Protein AF-A0A498HVL9-F1 (afdb_monomer_lite)

InterPro domains:
  IPR039685 Fanconi anemia group E protein [PTHR32094] (18-218)

Structure (mmCIF, N/CA/C/O backbone):
data_AF-A0A498HVL9-F1
#
_entry.id   AF-A0A498HVL9-F1
#
loop_
_atom_site.group_PDB
_atom_site.id
_atom_site.type_symbol
_atom_site.label_atom_id
_atom_site.label_alt_id
_atom_site.label_comp_id
_atom_site.label_asym_id
_atom_site.label_entity_id
_atom_site.label_seq_id
_atom_site.pdbx_PDB_ins_code
_atom_site.Cartn_x
_atom_site.Cartn_y
_atom_site.Cartn_z
_atom_site.occupancy
_atom_site.B_iso_or_equiv
_atom_site.auth_seq_id
_atom_site.auth_comp_id
_atom_site.auth_asym_id
_atom_site.auth_atom_id
_atom_site.pdbx_PDB_model_num
ATOM 1 N N . MET A 1 1 ? 35.236 40.925 -16.325 1.00 38.38 1 MET A N 1
ATOM 2 C CA . MET A 1 1 ? 34.127 40.071 -16.788 1.00 38.38 1 MET A CA 1
ATOM 3 C C . MET A 1 1 ? 34.753 38.748 -17.166 1.00 38.38 1 MET A C 1
ATOM 5 O O . MET A 1 1 ? 35.585 38.757 -18.059 1.00 38.38 1 MET A O 1
ATOM 9 N N . SER A 1 2 ? 34.480 37.688 -16.406 1.00 44.97 2 SER A N 1
ATOM 10 C CA . SER A 1 2 ? 35.040 36.355 -16.652 1.00 44.97 2 SER A CA 1
ATOM 11 C C . SER A 1 2 ? 33.902 35.428 -17.044 1.00 44.97 2 SER A C 1
ATOM 13 O O . SER A 1 2 ? 33.020 35.161 -16.232 1.00 44.97 2 SER A O 1
ATOM 15 N N . GLU A 1 3 ? 33.917 34.992 -18.298 1.00 47.53 3 GLU A N 1
ATOM 16 C CA . GLU A 1 3 ? 33.086 33.911 -18.814 1.00 47.53 3 GLU A CA 1
ATOM 17 C C . GLU A 1 3 ? 33.678 32.582 -18.327 1.00 47.53 3 GLU A C 1
ATOM 19 O O . GLU A 1 3 ? 34.811 32.241 -18.659 1.00 47.53 3 GLU A O 1
ATOM 24 N N . SER A 1 4 ? 32.939 31.846 -17.496 1.00 49.94 4 SER A N 1
ATOM 25 C CA . SER A 1 4 ? 33.251 30.451 -17.182 1.00 49.94 4 SER A CA 1
ATOM 26 C C . SER A 1 4 ? 32.495 29.560 -18.165 1.00 49.94 4 SER A C 1
ATOM 28 O O . SER A 1 4 ? 31.269 29.467 -18.100 1.00 49.94 4 SER A O 1
ATOM 30 N N . SER A 1 5 ? 33.223 28.944 -19.093 1.00 49.94 5 SER A N 1
ATOM 31 C CA . SER A 1 5 ? 32.710 28.015 -20.098 1.00 49.94 5 SER A CA 1
ATOM 32 C C . SER A 1 5 ? 32.272 26.696 -19.455 1.00 49.94 5 SER A C 1
ATOM 34 O O . SER A 1 5 ? 33.077 25.962 -18.885 1.00 49.94 5 SER A O 1
ATOM 36 N N . TYR A 1 6 ? 30.983 26.375 -19.555 1.00 46.03 6 TYR A N 1
ATOM 37 C CA . TYR A 1 6 ? 30.423 25.093 -19.127 1.00 46.03 6 TYR A CA 1
ATOM 38 C C . TYR A 1 6 ? 30.626 24.036 -20.225 1.00 46.03 6 TYR A C 1
ATOM 40 O O . TYR A 1 6 ? 29.710 23.730 -20.983 1.00 46.03 6 TYR A O 1
ATOM 48 N N . GLU A 1 7 ? 31.833 23.477 -20.326 1.00 53.84 7 GLU A N 1
ATOM 49 C CA . GLU A 1 7 ? 32.177 22.475 -21.356 1.00 53.84 7 GLU A CA 1
ATOM 50 C C . GLU A 1 7 ? 31.353 21.177 -21.252 1.00 53.84 7 GLU A C 1
ATOM 52 O O . GLU A 1 7 ? 31.113 20.513 -22.257 1.00 53.84 7 GLU A O 1
ATOM 57 N N . TRP A 1 8 ? 30.835 20.845 -20.065 1.00 59.66 8 TRP A N 1
ATOM 58 C CA . TRP A 1 8 ? 30.038 19.634 -19.831 1.00 59.66 8 TRP A CA 1
ATOM 59 C C . TRP A 1 8 ? 28.653 19.640 -20.504 1.00 59.66 8 TRP A C 1
ATOM 61 O O . TRP A 1 8 ? 28.032 18.587 -20.625 1.00 59.66 8 TRP A O 1
ATOM 71 N N . ILE A 1 9 ? 28.168 20.800 -20.966 1.00 51.56 9 ILE A N 1
ATOM 72 C CA . ILE A 1 9 ? 26.830 20.944 -21.571 1.00 51.56 9 ILE A CA 1
ATOM 73 C C . ILE A 1 9 ? 26.865 20.706 -23.096 1.00 51.56 9 ILE A C 1
ATOM 75 O O . ILE A 1 9 ? 25.837 20.411 -23.703 1.00 51.56 9 ILE A O 1
ATOM 79 N N . ASN A 1 10 ? 28.046 20.730 -23.728 1.00 50.88 10 ASN A N 1
ATOM 80 C CA . ASN A 1 10 ? 28.178 20.509 -25.176 1.00 50.88 10 ASN A CA 1
ATOM 81 C C . ASN A 1 10 ? 27.915 19.059 -25.621 1.00 50.88 10 ASN A C 1
ATOM 83 O O . ASN A 1 10 ? 27.745 18.813 -26.812 1.00 50.88 10 ASN A O 1
ATOM 87 N N . CYS A 1 11 ? 27.817 18.106 -24.692 1.00 50.44 11 CYS A N 1
ATOM 88 C CA . CYS A 1 11 ? 27.473 16.714 -25.002 1.00 50.44 11 CYS A CA 1
ATOM 89 C C . CYS A 1 11 ? 25.972 16.495 -25.279 1.00 50.44 11 CYS A C 1
ATOM 91 O O . CYS A 1 11 ? 25.571 15.376 -25.580 1.00 50.44 11 CYS A O 1
ATOM 93 N N . LEU A 1 12 ? 25.142 17.539 -25.164 1.00 49.41 12 LEU A N 1
ATOM 94 C CA . LEU A 1 12 ? 23.685 17.479 -25.349 1.00 49.41 12 LEU A CA 1
ATOM 95 C C . LEU A 1 12 ? 23.211 18.138 -26.656 1.00 49.41 12 LEU A C 1
ATOM 97 O O . LEU A 1 12 ? 22.020 18.398 -26.820 1.00 49.41 12 LEU A O 1
ATOM 101 N N . SER A 1 13 ? 24.125 18.440 -27.584 1.00 47.34 13 SER A N 1
ATOM 102 C CA . SER A 1 13 ? 23.760 18.971 -28.900 1.00 47.34 13 SER A CA 1
ATOM 103 C C . SER A 1 13 ? 23.039 17.885 -29.715 1.00 47.34 13 SER A C 1
ATOM 105 O O . SER A 1 13 ? 23.642 16.919 -30.175 1.00 47.34 13 SER A O 1
ATOM 107 N N . LEU A 1 14 ? 21.717 18.038 -29.835 1.00 51.78 14 LEU A N 1
ATOM 108 C CA . LEU A 1 14 ? 20.753 17.106 -30.440 1.00 51.78 14 LEU A CA 1
ATOM 109 C C . LEU A 1 14 ? 20.751 17.114 -31.986 1.00 51.78 14 LEU A C 1
ATOM 111 O O . LEU A 1 14 ? 19.762 16.722 -32.596 1.00 51.78 14 LEU A O 1
ATOM 115 N N . ASP A 1 15 ? 21.839 17.524 -32.640 1.00 53.38 15 ASP A N 1
ATOM 116 C CA . ASP A 1 15 ? 21.872 17.676 -34.106 1.00 53.38 15 ASP A CA 1
ATOM 117 C C . ASP A 1 15 ? 22.310 16.396 -34.865 1.00 53.38 15 ASP A C 1
ATOM 119 O O . ASP A 1 15 ? 22.545 16.445 -36.069 1.00 53.38 15 ASP A O 1
ATOM 123 N N . SER A 1 16 ? 22.424 15.231 -34.202 1.00 53.09 16 SER A N 1
ATOM 124 C CA . SER A 1 16 ? 22.944 13.989 -34.827 1.00 53.09 16 SER A CA 1
ATOM 125 C C . SER A 1 16 ? 22.425 12.672 -34.197 1.00 53.09 16 SER A C 1
ATOM 127 O O . SER A 1 16 ? 23.161 11.691 -34.080 1.00 53.09 16 SER A O 1
ATOM 129 N N . VAL A 1 17 ? 21.177 12.627 -33.727 1.00 53.59 17 VAL A N 1
ATOM 130 C CA . VAL A 1 17 ? 20.716 11.611 -32.744 1.00 53.59 17 VAL A CA 1
ATOM 131 C C . VAL A 1 17 ? 20.080 10.354 -33.351 1.00 53.59 17 VAL A C 1
ATOM 133 O O . VAL A 1 17 ? 19.643 9.484 -32.606 1.00 53.59 17 VAL A O 1
ATOM 136 N N . GLU A 1 18 ? 20.011 10.215 -34.672 1.00 53.59 18 GLU A N 1
ATOM 137 C CA . GLU A 1 18 ? 19.269 9.089 -35.264 1.00 53.59 18 GLU A CA 1
ATOM 138 C C . GLU A 1 18 ? 20.052 7.761 -35.184 1.00 53.59 18 GLU A C 1
ATOM 140 O O . GLU A 1 18 ? 19.453 6.740 -34.872 1.00 53.59 18 GLU A O 1
ATOM 145 N N . ASP A 1 19 ? 21.388 7.778 -35.301 1.00 54.12 19 ASP A N 1
ATOM 146 C CA . ASP A 1 19 ? 22.215 6.551 -35.259 1.00 54.12 19 ASP A CA 1
ATOM 147 C C . ASP A 1 19 ? 22.900 6.281 -33.900 1.00 54.12 19 ASP A C 1
ATOM 149 O O . ASP A 1 19 ? 23.395 5.182 -33.643 1.00 54.12 19 ASP A O 1
ATOM 153 N N . ALA A 1 20 ? 22.964 7.269 -33.000 1.00 57.34 20 ALA A N 1
ATOM 154 C CA . ALA A 1 20 ? 23.706 7.132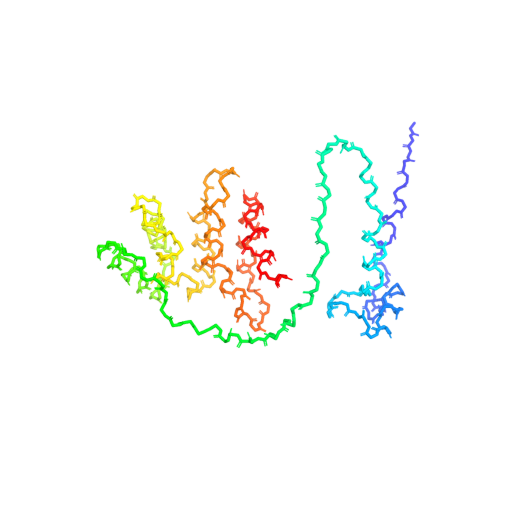 -31.740 1.00 57.34 20 ALA A CA 1
ATOM 155 C C . ALA A 1 20 ? 22.918 6.386 -30.649 1.00 57.34 20 ALA A C 1
ATOM 157 O O . ALA A 1 20 ? 23.525 5.760 -29.779 1.00 57.34 20 ALA A O 1
ATOM 158 N N . PHE A 1 21 ? 21.582 6.437 -30.697 1.00 57.59 21 PHE A N 1
ATOM 159 C CA . PHE A 1 21 ? 20.712 5.886 -29.652 1.00 57.59 21 PHE A CA 1
ATOM 160 C C . PHE A 1 21 ? 20.572 4.357 -29.721 1.00 57.59 21 PHE A C 1
ATOM 162 O O . PHE A 1 21 ? 20.353 3.717 -28.696 1.00 57.59 21 PHE A O 1
ATOM 169 N N . GLU A 1 22 ? 20.749 3.761 -30.906 1.00 63.03 22 GLU A N 1
ATOM 170 C CA . GLU A 1 22 ? 20.784 2.299 -31.078 1.00 63.03 22 GLU A CA 1
ATOM 171 C C . GLU A 1 22 ? 22.135 1.690 -30.667 1.00 63.03 22 GLU A C 1
ATOM 173 O O . GLU A 1 22 ? 22.256 0.478 -30.476 1.00 63.03 22 GLU A O 1
ATOM 178 N N . SER A 1 23 ? 23.169 2.522 -30.508 1.00 66.69 23 SER A N 1
ATOM 179 C CA . SER A 1 23 ? 24.501 2.065 -30.135 1.00 66.69 23 SER A CA 1
ATOM 180 C C . SER A 1 23 ? 24.683 2.058 -28.618 1.00 66.69 23 SER A C 1
ATOM 182 O O . SER A 1 23 ? 24.479 3.058 -27.931 1.00 66.69 23 SER A O 1
ATOM 184 N N . LEU A 1 24 ? 25.114 0.915 -28.085 1.00 67.56 24 LEU A N 1
ATOM 185 C CA . LEU A 1 24 ? 25.473 0.805 -26.677 1.00 67.56 24 LEU A CA 1
ATOM 186 C C . LEU A 1 24 ? 26.620 1.791 -26.368 1.00 67.56 24 LEU A C 1
ATOM 188 O O . LEU A 1 24 ? 27.625 1.773 -27.095 1.00 67.56 24 LEU A O 1
ATOM 192 N N . PRO A 1 25 ? 26.517 2.632 -25.321 1.00 68.50 25 PRO A N 1
ATOM 193 C CA . PRO A 1 25 ? 27.571 3.577 -24.973 1.00 68.50 25 PRO A CA 1
ATOM 194 C C . PRO A 1 25 ? 28.911 2.865 -24.789 1.00 68.50 25 PRO A C 1
ATOM 196 O O . PRO A 1 25 ? 28.968 1.776 -24.219 1.00 68.50 25 PRO A O 1
ATOM 199 N N . SER A 1 26 ? 30.006 3.468 -25.257 1.00 67.38 26 SER A N 1
ATOM 200 C CA . SER A 1 26 ? 31.331 2.828 -25.242 1.00 67.38 26 SER A CA 1
ATOM 201 C C . SER A 1 26 ? 31.786 2.398 -23.847 1.00 67.38 26 SER A C 1
ATOM 203 O O . SER A 1 26 ? 32.433 1.369 -23.727 1.00 67.38 26 SER A O 1
ATOM 205 N N . TRP A 1 27 ? 31.396 3.135 -22.804 1.00 67.44 27 TRP A N 1
ATOM 206 C CA . TRP A 1 27 ? 31.691 2.808 -21.405 1.00 67.44 27 TRP A CA 1
ATOM 207 C C . TRP A 1 27 ? 30.909 1.599 -20.868 1.00 67.44 27 TRP A C 1
ATOM 209 O O . TRP A 1 27 ? 31.277 1.053 -19.838 1.00 67.44 27 TRP A O 1
ATOM 219 N N . LEU A 1 28 ? 29.838 1.183 -21.549 1.00 67.62 28 LEU A N 1
ATOM 220 C CA . LEU A 1 28 ? 28.967 0.076 -21.146 1.00 67.62 28 LEU A CA 1
ATOM 221 C C . LEU A 1 28 ? 29.263 -1.206 -21.950 1.00 67.62 28 LEU A C 1
ATOM 223 O O . LEU A 1 28 ? 28.917 -2.304 -21.519 1.00 67.62 28 LEU A O 1
ATOM 227 N N . LYS A 1 29 ? 29.959 -1.087 -23.093 1.00 70.12 29 LYS A N 1
ATOM 228 C CA . LYS A 1 29 ? 30.386 -2.228 -23.925 1.00 70.12 29 LYS A CA 1
ATOM 229 C C . LYS A 1 29 ? 31.296 -3.200 -23.175 1.00 70.12 29 LYS A C 1
ATOM 231 O O . LYS A 1 29 ? 31.154 -4.406 -23.357 1.00 70.12 29 LYS A O 1
ATOM 236 N N . ASP A 1 30 ? 32.176 -2.681 -22.325 1.00 66.00 30 ASP A N 1
ATOM 237 C CA . ASP A 1 30 ? 33.130 -3.498 -21.572 1.00 66.00 30 ASP A CA 1
ATOM 238 C C . ASP A 1 30 ? 32.458 -4.210 -20.382 1.00 66.00 30 ASP A C 1
ATOM 240 O O . ASP A 1 30 ? 32.821 -5.336 -20.048 1.00 66.00 30 ASP A O 1
ATOM 244 N N . SER A 1 31 ? 31.415 -3.608 -19.796 1.00 63.16 31 SER A N 1
ATOM 245 C CA . SER A 1 31 ? 30.687 -4.170 -18.651 1.00 63.16 31 SER A CA 1
ATOM 246 C C . SER A 1 31 ? 29.690 -5.270 -19.030 1.00 63.16 31 SER A C 1
ATOM 248 O O . SER A 1 31 ? 29.469 -6.182 -18.241 1.00 63.16 31 SER A O 1
ATOM 250 N N . VAL A 1 32 ? 29.096 -5.223 -20.230 1.00 61.53 32 VAL A N 1
ATOM 251 C CA . VAL A 1 32 ? 28.124 -6.238 -20.701 1.00 61.53 32 VAL A CA 1
ATOM 252 C C . VAL A 1 32 ? 28.792 -7.567 -21.068 1.00 61.53 32 VAL A C 1
ATOM 254 O O . VAL A 1 32 ? 28.140 -8.608 -21.070 1.00 61.53 32 VAL A O 1
ATOM 257 N N . ALA A 1 33 ? 30.097 -7.558 -21.347 1.00 62.41 33 ALA A N 1
ATOM 258 C CA . ALA A 1 33 ? 30.866 -8.777 -21.589 1.00 62.41 33 ALA A CA 1
ATOM 259 C C . ALA A 1 33 ? 31.215 -9.543 -20.297 1.00 62.41 33 ALA A C 1
ATOM 261 O O . ALA A 1 33 ? 31.693 -10.675 -20.376 1.00 62.41 33 ALA A O 1
ATOM 262 N N . SER A 1 34 ? 30.995 -8.939 -19.123 1.00 61.75 34 SER A N 1
ATOM 263 C CA . SER A 1 34 ? 31.266 -9.558 -17.829 1.00 61.75 34 SER A CA 1
ATOM 264 C C . SER A 1 34 ? 30.057 -10.361 -17.352 1.00 61.75 34 SER A C 1
ATOM 266 O O . SER A 1 34 ? 28.961 -9.825 -17.211 1.00 61.75 34 SER A O 1
ATOM 268 N N . SER A 1 35 ? 30.254 -11.651 -17.083 1.00 59.97 35 SER A N 1
ATOM 269 C CA . SER A 1 35 ? 29.237 -12.544 -16.511 1.00 59.97 35 SER A CA 1
ATOM 270 C C . SER A 1 35 ? 28.978 -12.307 -15.018 1.00 59.97 35 SER A C 1
ATOM 272 O O . SER A 1 35 ? 28.045 -12.890 -14.473 1.00 59.97 35 SER A O 1
ATOM 274 N N . ASP A 1 36 ? 29.765 -11.439 -14.375 1.00 63.25 36 ASP A N 1
ATOM 275 C CA . ASP A 1 36 ? 29.798 -11.265 -12.917 1.00 63.25 36 ASP A CA 1
ATOM 276 C C . ASP A 1 36 ? 29.142 -9.941 -12.488 1.00 63.25 36 ASP A C 1
ATOM 278 O O . ASP A 1 36 ? 29.650 -9.197 -11.639 1.00 63.25 36 ASP A O 1
ATOM 282 N N . LEU A 1 37 ? 28.015 -9.611 -13.124 1.00 68.38 37 LEU A N 1
ATOM 283 C CA . LEU A 1 37 ? 27.184 -8.476 -12.733 1.00 68.38 37 LEU A CA 1
ATOM 284 C C . LEU A 1 37 ? 26.412 -8.821 -11.460 1.00 68.38 37 LEU A C 1
ATOM 286 O O . LEU A 1 37 ? 25.732 -9.842 -11.388 1.00 68.38 37 LEU A O 1
ATOM 290 N N . VAL A 1 38 ? 26.481 -7.935 -10.467 1.00 67.38 38 VAL A N 1
ATOM 291 C CA . VAL A 1 38 ? 25.753 -8.109 -9.196 1.00 67.38 38 VAL A CA 1
ATOM 292 C C . VAL A 1 38 ? 24.247 -7.952 -9.406 1.00 67.38 38 VAL A C 1
ATOM 294 O O . VAL A 1 38 ? 23.449 -8.580 -8.716 1.00 67.38 38 VAL A O 1
ATOM 297 N N . LEU A 1 39 ? 23.850 -7.111 -10.366 1.00 64.69 39 LEU A N 1
ATOM 298 C CA . LEU A 1 39 ? 22.456 -6.811 -10.665 1.00 64.69 39 LEU A CA 1
ATOM 299 C C . LEU A 1 39 ? 22.212 -6.849 -12.179 1.00 64.69 39 LEU A C 1
ATOM 301 O O . LEU A 1 39 ? 23.003 -6.290 -12.939 1.00 64.69 39 LEU A O 1
ATOM 305 N N . PRO A 1 40 ? 21.085 -7.420 -12.639 1.00 59.78 40 PRO A N 1
ATOM 306 C CA . PRO A 1 40 ? 20.800 -7.585 -14.067 1.00 59.78 40 PRO A CA 1
ATOM 307 C C . PRO A 1 40 ? 20.528 -6.261 -14.803 1.00 59.78 40 PRO A C 1
ATOM 309 O O . PRO A 1 40 ? 20.540 -6.221 -16.029 1.00 59.78 40 PRO A O 1
ATOM 312 N N . TRP A 1 41 ? 20.280 -5.175 -14.068 1.00 66.88 41 TRP A N 1
ATOM 313 C CA . TRP A 1 41 ? 19.965 -3.846 -14.603 1.00 66.88 41 TRP A CA 1
ATOM 314 C C . TRP A 1 41 ? 21.092 -2.824 -14.410 1.00 66.88 41 TRP A C 1
ATOM 316 O O . TRP A 1 41 ? 20.959 -1.684 -14.860 1.00 66.88 41 TRP A O 1
ATOM 326 N N . LEU A 1 42 ? 22.192 -3.202 -13.748 1.00 63.88 42 LEU A N 1
ATOM 327 C CA . LEU A 1 42 ? 23.279 -2.287 -13.420 1.00 63.88 42 LEU A CA 1
ATOM 328 C C . LEU A 1 42 ? 24.626 -2.879 -13.861 1.00 63.88 42 LEU A C 1
ATOM 330 O O . LEU A 1 42 ? 25.011 -3.934 -13.360 1.00 63.88 42 LEU A O 1
ATOM 334 N N . PRO A 1 43 ? 25.370 -2.213 -14.763 1.00 64.81 43 PRO A N 1
ATOM 335 C CA . PRO A 1 43 ? 26.637 -2.711 -15.297 1.00 64.81 43 PRO A CA 1
ATOM 336 C C . PRO A 1 43 ? 27.793 -2.501 -14.301 1.00 64.81 43 PRO A C 1
ATOM 338 O O . PRO A 1 43 ? 28.788 -1.860 -14.630 1.00 64.81 43 PRO A O 1
ATOM 341 N N . ILE A 1 44 ? 27.640 -2.995 -13.070 1.00 68.00 44 ILE A N 1
ATOM 342 C CA . ILE A 1 44 ? 28.656 -2.950 -12.012 1.00 68.00 44 ILE A CA 1
ATOM 343 C C . ILE A 1 44 ? 29.020 -4.386 -11.639 1.00 68.00 44 ILE A C 1
ATOM 345 O O . ILE A 1 44 ? 28.152 -5.205 -11.321 1.00 68.00 44 ILE A O 1
ATOM 349 N N . SER A 1 45 ? 30.318 -4.676 -11.681 1.00 69.88 45 SER A N 1
ATOM 350 C CA . SER A 1 45 ? 30.860 -5.970 -11.267 1.00 69.88 45 SER A CA 1
ATOM 351 C C . SER A 1 45 ? 31.022 -6.055 -9.748 1.00 69.88 45 SER A C 1
ATOM 353 O O . SER A 1 45 ? 31.188 -5.040 -9.065 1.00 69.88 45 SER A O 1
ATOM 355 N N . LEU A 1 46 ? 31.018 -7.277 -9.211 1.00 68.12 46 LEU A N 1
ATOM 356 C CA . LEU A 1 46 ? 31.248 -7.514 -7.782 1.00 68.12 46 LEU A CA 1
ATOM 357 C C . LEU A 1 46 ? 32.619 -6.982 -7.319 1.00 68.12 46 LEU A C 1
ATOM 359 O O . LEU A 1 46 ? 32.735 -6.408 -6.236 1.00 68.12 46 LEU A O 1
ATOM 363 N N . GLU A 1 47 ? 33.642 -7.107 -8.166 1.00 66.81 47 GLU A N 1
ATOM 364 C CA . GLU A 1 47 ? 35.011 -6.649 -7.899 1.00 66.81 47 GLU A CA 1
ATOM 365 C C . GLU A 1 47 ? 35.087 -5.122 -7.730 1.00 66.81 47 GLU A C 1
ATOM 367 O O . GLU A 1 47 ? 35.737 -4.603 -6.819 1.00 66.81 47 GLU A O 1
ATOM 372 N N . GLU A 1 48 ? 34.371 -4.386 -8.584 1.00 70.19 48 GLU A N 1
ATOM 373 C CA . GLU A 1 48 ? 34.314 -2.925 -8.551 1.00 70.19 48 GLU A CA 1
ATOM 374 C C . GLU A 1 48 ? 33.577 -2.428 -7.302 1.00 70.19 48 GLU A C 1
ATOM 376 O O . GLU A 1 48 ? 34.032 -1.494 -6.634 1.00 70.19 48 GLU A O 1
ATOM 381 N N . LEU A 1 49 ? 32.497 -3.110 -6.917 1.00 69.00 49 LEU A N 1
ATOM 382 C CA . LEU A 1 49 ? 31.754 -2.819 -5.694 1.00 69.00 49 LEU A CA 1
ATOM 383 C C . LEU A 1 49 ? 32.625 -3.051 -4.446 1.00 69.00 49 LEU A C 1
ATOM 385 O O . LEU A 1 49 ? 32.723 -2.181 -3.577 1.00 69.00 49 LEU A O 1
ATOM 389 N N . ASN A 1 50 ? 33.361 -4.161 -4.405 1.00 69.75 50 ASN A N 1
ATOM 390 C CA . ASN A 1 50 ? 34.280 -4.481 -3.312 1.00 69.75 50 ASN A CA 1
ATOM 391 C C . ASN A 1 50 ? 35.463 -3.504 -3.228 1.00 69.75 50 ASN A C 1
ATOM 393 O O . ASN A 1 50 ? 35.817 -3.063 -2.133 1.00 69.75 50 ASN A O 1
ATOM 397 N N . SER A 1 51 ? 36.020 -3.075 -4.366 1.00 66.31 51 SER A N 1
ATOM 398 C CA . SER A 1 51 ? 37.118 -2.095 -4.407 1.00 66.31 51 SER A CA 1
ATOM 399 C C . SER A 1 51 ? 36.733 -0.731 -3.822 1.00 66.31 51 SER A C 1
ATOM 401 O O . SER A 1 51 ? 37.567 -0.042 -3.230 1.00 66.31 51 SER A O 1
ATOM 403 N N . ARG A 1 52 ? 35.451 -0.357 -3.918 1.00 58.19 52 ARG A N 1
ATOM 404 C CA . ARG A 1 52 ? 34.925 0.904 -3.379 1.00 58.19 52 ARG A CA 1
ATOM 405 C C . ARG A 1 52 ? 34.643 0.840 -1.879 1.00 58.19 52 ARG A C 1
ATOM 407 O O . ARG A 1 52 ? 34.610 1.876 -1.217 1.00 58.19 52 ARG A O 1
ATOM 414 N N . THR A 1 53 ? 34.487 -0.366 -1.339 1.00 52.97 53 THR A N 1
ATOM 415 C CA . THR A 1 53 ? 34.143 -0.608 0.070 1.00 52.97 53 THR A CA 1
ATOM 416 C C . THR A 1 53 ? 35.377 -0.572 0.995 1.00 52.97 53 THR A C 1
ATOM 418 O O . THR A 1 53 ? 35.237 -0.548 2.212 1.00 52.97 53 THR A O 1
ATOM 421 N N . MET A 1 54 ? 36.596 -0.466 0.444 1.00 50.94 54 MET A N 1
ATOM 422 C CA . MET A 1 54 ? 37.865 -0.526 1.196 1.00 50.94 54 MET A CA 1
ATOM 423 C C . MET A 1 54 ? 38.561 0.838 1.403 1.00 50.94 54 MET A C 1
ATOM 425 O O . MET A 1 54 ? 39.738 0.890 1.750 1.00 50.94 54 MET A O 1
ATOM 429 N N . SER A 1 55 ? 37.876 1.969 1.195 1.00 47.31 55 SER A N 1
ATOM 430 C CA . SER A 1 55 ? 38.473 3.303 1.402 1.00 47.31 55 SER A CA 1
ATOM 431 C C . SER A 1 55 ? 37.553 4.251 2.173 1.00 47.31 55 SER A C 1
ATOM 433 O O . SER A 1 55 ? 37.259 5.362 1.737 1.00 47.31 55 SER A O 1
ATOM 435 N N . GLY A 1 56 ? 37.118 3.810 3.351 1.00 38.34 56 GLY A N 1
ATOM 436 C CA . GLY A 1 56 ? 36.567 4.667 4.398 1.00 38.34 56 GLY A CA 1
ATOM 437 C C . GLY A 1 56 ? 37.516 4.692 5.589 1.00 38.34 56 GLY A C 1
ATOM 438 O O . GLY A 1 56 ? 37.315 3.966 6.555 1.00 38.34 56 GLY A O 1
ATOM 439 N N . ASN A 1 57 ? 38.576 5.496 5.505 1.00 38.22 57 ASN A N 1
ATOM 440 C CA . ASN A 1 57 ? 39.521 5.715 6.597 1.00 38.22 57 ASN A CA 1
ATOM 441 C C . ASN A 1 57 ? 38.830 6.549 7.699 1.00 38.22 57 ASN A C 1
ATOM 443 O O . ASN A 1 57 ? 38.950 7.772 7.736 1.00 38.22 57 ASN A O 1
ATOM 447 N N . CYS A 1 58 ? 38.040 5.903 8.559 1.00 39.28 58 CYS A N 1
ATOM 448 C CA . CYS A 1 58 ? 37.535 6.498 9.796 1.00 39.28 58 CYS A CA 1
ATOM 449 C C . CYS A 1 58 ? 38.629 6.412 10.862 1.00 39.28 58 CYS A C 1
ATOM 451 O O . CYS A 1 58 ? 38.612 5.545 11.732 1.00 39.28 58 CYS A O 1
ATOM 453 N N . GLU A 1 59 ? 39.610 7.307 10.772 1.00 39.19 59 GLU A N 1
ATOM 454 C CA . GLU A 1 59 ? 40.590 7.478 11.836 1.00 39.19 59 GLU A CA 1
ATOM 455 C C . GLU A 1 59 ? 39.955 8.166 13.052 1.00 39.19 59 GLU A C 1
ATOM 457 O O . GLU A 1 59 ? 39.419 9.271 12.965 1.00 39.19 59 GLU A O 1
ATOM 462 N N . ASN A 1 60 ? 40.133 7.502 14.196 1.00 39.28 60 ASN A N 1
ATOM 463 C CA . ASN A 1 60 ? 40.179 8.037 15.555 1.00 39.28 60 ASN A CA 1
ATOM 464 C C . ASN A 1 60 ? 38.854 8.425 16.229 1.00 39.28 60 ASN A C 1
ATOM 466 O O . ASN A 1 60 ? 38.508 9.597 16.335 1.00 39.28 60 ASN A O 1
ATOM 470 N N . TYR A 1 61 ? 38.243 7.441 16.891 1.00 37.09 61 TYR A N 1
ATOM 471 C CA . TYR A 1 61 ? 37.861 7.615 18.294 1.00 37.09 61 TYR A CA 1
ATOM 472 C C . TYR A 1 61 ? 38.361 6.417 19.107 1.00 37.09 61 TYR A C 1
ATOM 474 O O . TYR A 1 61 ? 37.869 5.299 18.987 1.00 37.09 61 TYR A O 1
ATOM 482 N N . ASP A 1 62 ? 39.398 6.689 19.895 1.00 39.16 62 ASP A N 1
ATOM 483 C CA . ASP A 1 62 ? 39.946 5.828 20.936 1.00 39.16 62 ASP A CA 1
ATOM 484 C C . ASP A 1 62 ? 38.910 5.650 22.060 1.00 39.16 62 ASP A C 1
ATOM 486 O O . ASP A 1 62 ? 38.252 6.608 22.476 1.00 39.16 62 ASP A O 1
ATOM 490 N N . GLY A 1 63 ? 38.738 4.413 22.520 1.00 32.31 63 GLY A N 1
ATOM 491 C CA . GLY A 1 63 ? 37.661 4.042 23.433 1.00 32.31 63 GLY A CA 1
ATOM 492 C C . GLY A 1 63 ? 37.620 2.557 23.782 1.00 32.31 63 GLY A C 1
ATOM 493 O O . GLY A 1 63 ? 36.567 1.942 23.689 1.00 32.31 63 GLY A O 1
ATOM 494 N N . SER A 1 64 ? 38.778 1.996 24.138 1.00 35.56 64 SER A N 1
ATOM 495 C CA . SER A 1 64 ? 38.991 0.858 25.051 1.00 35.56 64 SER A CA 1
ATOM 496 C C . SER A 1 64 ? 37.777 -0.016 25.438 1.00 35.56 64 SER A C 1
ATOM 498 O O . SER A 1 64 ? 36.936 0.402 26.233 1.00 35.56 64 SER A O 1
ATOM 500 N N . SER A 1 65 ? 37.783 -1.289 25.023 1.00 31.81 65 SER A N 1
ATOM 501 C CA . SER A 1 65 ? 37.524 -2.413 25.939 1.00 31.81 65 SER A CA 1
ATOM 502 C C . SER A 1 65 ? 38.007 -3.745 25.348 1.00 31.81 65 SER A C 1
ATOM 504 O O . SER A 1 65 ? 38.002 -3.970 24.143 1.00 31.81 65 SER A O 1
ATOM 506 N N . SER A 1 66 ? 38.485 -4.599 26.239 1.00 31.95 66 SER A N 1
ATOM 507 C CA . SER A 1 66 ? 39.371 -5.748 26.070 1.00 31.95 66 SER A CA 1
ATOM 508 C C . SER A 1 66 ? 38.713 -7.061 25.612 1.00 31.95 66 SER A C 1
ATOM 510 O O . SER A 1 66 ? 37.723 -7.486 26.190 1.00 31.95 66 SER A O 1
ATOM 512 N N . GLN A 1 67 ? 39.388 -7.727 24.668 1.00 30.80 67 GLN A N 1
ATOM 513 C CA . GLN A 1 67 ? 39.848 -9.132 24.660 1.00 30.80 67 GLN A CA 1
ATOM 514 C C . GLN A 1 67 ? 38.929 -10.319 25.070 1.00 30.80 67 GLN A C 1
ATOM 516 O O . GLN A 1 67 ? 38.496 -10.435 26.211 1.00 30.80 67 GLN A O 1
ATOM 521 N N . VAL A 1 68 ? 38.940 -11.312 24.160 1.00 31.59 68 VAL A N 1
ATOM 522 C CA . VAL A 1 68 ? 39.000 -12.790 24.332 1.00 31.59 68 VAL A CA 1
ATOM 523 C C . VAL A 1 68 ? 37.734 -13.585 23.996 1.00 31.59 68 VAL A C 1
ATOM 525 O O . VAL A 1 68 ? 36.730 -13.513 24.696 1.00 31.59 68 VAL A O 1
ATOM 528 N N . GLY A 1 69 ? 37.884 -14.470 22.999 1.00 29.39 69 GLY A N 1
ATOM 529 C CA . GLY A 1 69 ? 37.106 -15.702 22.855 1.00 29.39 69 GLY A CA 1
ATOM 530 C C . GLY A 1 69 ? 37.009 -16.220 21.418 1.00 29.39 69 GLY A C 1
ATOM 531 O O . GLY A 1 69 ? 35.971 -16.048 20.794 1.00 29.39 69 GLY A O 1
ATOM 532 N N . GLU A 1 70 ? 38.065 -16.855 20.899 1.00 38.56 70 GLU A N 1
ATOM 533 C CA . GLU A 1 70 ? 37.972 -17.762 19.740 1.00 38.56 70 GLU A CA 1
ATOM 534 C C . GLU A 1 70 ? 37.296 -19.078 20.165 1.00 38.56 70 GLU A C 1
ATOM 536 O O . GLU A 1 70 ? 37.589 -19.594 21.247 1.00 38.56 70 GLU A O 1
ATOM 541 N N . GLY A 1 71 ? 36.426 -19.636 19.317 1.00 28.98 71 GLY A N 1
ATOM 542 C CA . GLY A 1 71 ? 35.809 -20.945 19.546 1.00 28.98 71 GLY A CA 1
ATOM 543 C C . GLY A 1 71 ? 34.810 -21.362 18.464 1.00 28.98 71 GLY A C 1
ATOM 544 O O . GLY A 1 71 ? 33.631 -21.060 18.579 1.00 28.98 71 GLY A O 1
ATOM 545 N N . GLU A 1 72 ? 35.343 -22.024 17.435 1.00 31.42 72 GLU A N 1
ATOM 546 C CA . GLU A 1 72 ? 34.775 -23.101 16.596 1.00 31.42 72 GLU A CA 1
ATOM 547 C C . GLU A 1 72 ? 33.275 -23.125 16.215 1.00 31.42 72 GLU A C 1
ATOM 549 O O . GLU A 1 72 ? 32.389 -23.408 17.014 1.00 31.42 72 GLU A O 1
ATOM 554 N N . ASP A 1 73 ? 33.067 -22.953 14.905 1.00 34.56 73 ASP A N 1
ATOM 555 C CA . ASP A 1 73 ? 32.354 -23.855 13.984 1.00 34.56 73 ASP A CA 1
ATOM 556 C C . ASP A 1 73 ? 30.991 -24.422 14.433 1.00 34.56 73 ASP A C 1
ATOM 558 O O . ASP A 1 73 ? 30.882 -25.486 15.045 1.00 34.56 73 ASP A O 1
ATOM 562 N N . VAL A 1 74 ? 29.917 -23.747 14.013 1.00 34.78 74 VAL A N 1
ATOM 563 C CA . VAL A 1 74 ? 28.585 -24.353 13.930 1.00 34.78 74 VAL A CA 1
ATOM 564 C C . VAL A 1 74 ? 28.106 -24.228 12.491 1.00 34.78 74 VAL A C 1
ATOM 566 O O . VAL A 1 74 ? 27.803 -23.139 12.008 1.00 34.78 74 VAL A O 1
ATOM 569 N N . PHE A 1 75 ? 28.059 -25.380 11.820 1.00 31.77 75 PHE A N 1
ATOM 570 C CA . PHE A 1 75 ? 27.386 -25.612 10.548 1.00 31.77 75 PHE A CA 1
ATOM 571 C C . PHE A 1 75 ? 26.018 -24.912 10.524 1.00 31.77 75 PHE A C 1
ATOM 573 O O . PHE A 1 75 ? 25.069 -25.370 11.163 1.00 31.77 75 PHE A O 1
ATOM 580 N N . MET A 1 76 ? 25.907 -23.832 9.751 1.00 34.19 76 MET A N 1
ATOM 581 C CA . MET A 1 76 ? 24.619 -23.260 9.364 1.00 34.19 76 MET A CA 1
ATOM 582 C C . MET A 1 76 ? 23.998 -24.186 8.319 1.00 34.19 76 MET A C 1
ATOM 584 O O . MET A 1 76 ? 24.188 -24.032 7.115 1.00 34.19 76 MET A O 1
ATOM 588 N N . ASN A 1 77 ? 23.314 -25.222 8.796 1.00 29.59 77 ASN A N 1
ATOM 589 C CA . ASN A 1 77 ? 22.355 -25.944 7.983 1.00 29.59 77 ASN A CA 1
ATOM 590 C C . ASN A 1 77 ? 21.139 -25.024 7.830 1.00 29.59 77 ASN A C 1
ATOM 592 O O . ASN A 1 77 ? 20.298 -24.977 8.727 1.00 29.59 77 ASN A O 1
ATOM 596 N N . ASP A 1 78 ? 21.109 -24.271 6.730 1.00 35.25 78 ASP A N 1
ATOM 597 C CA . ASP A 1 78 ? 19.965 -23.482 6.272 1.00 35.25 78 ASP A CA 1
ATOM 598 C C . ASP A 1 78 ? 18.778 -24.430 6.060 1.00 35.25 78 ASP A C 1
ATOM 600 O O . ASP A 1 78 ? 18.564 -25.019 4.997 1.00 35.25 78 ASP A O 1
ATOM 604 N N . VAL A 1 79 ? 18.018 -24.638 7.131 1.00 37.62 79 VAL A N 1
ATOM 605 C CA . VAL A 1 79 ? 16.649 -25.116 7.037 1.00 37.62 79 VAL A CA 1
ATOM 606 C C . VAL A 1 79 ? 15.866 -23.919 6.531 1.00 37.62 79 VAL A C 1
ATOM 608 O O . VAL A 1 79 ? 15.606 -22.978 7.274 1.00 37.62 79 VAL A O 1
ATOM 611 N N . LEU A 1 80 ? 15.545 -23.959 5.241 1.00 39.75 80 LEU A N 1
ATOM 612 C CA . LEU A 1 80 ? 14.530 -23.126 4.619 1.00 39.75 80 LEU A CA 1
ATOM 613 C C . LEU A 1 80 ? 13.214 -23.372 5.378 1.00 39.75 80 LEU A C 1
ATOM 615 O O . LEU A 1 80 ? 12.457 -24.283 5.042 1.00 39.75 80 LEU A O 1
ATOM 619 N N . GLU A 1 81 ? 12.975 -22.618 6.451 1.00 36.41 81 GLU A N 1
ATOM 620 C CA . GLU A 1 81 ? 11.643 -22.489 7.026 1.00 36.41 81 GLU A CA 1
ATOM 621 C C . GLU A 1 81 ? 10.819 -21.727 5.993 1.00 36.41 81 GLU A C 1
ATOM 623 O O . GLU A 1 81 ? 10.874 -20.505 5.865 1.00 36.41 81 GLU A O 1
ATOM 628 N N . GLU A 1 82 ? 10.116 -22.508 5.179 1.00 36.22 82 GLU A N 1
ATOM 629 C CA . GLU A 1 82 ? 8.971 -22.079 4.399 1.00 36.22 82 GLU A CA 1
ATOM 630 C C . GLU A 1 82 ? 8.085 -21.245 5.335 1.00 36.22 82 GLU A C 1
ATOM 632 O O . GLU A 1 82 ? 7.495 -21.778 6.277 1.00 36.22 82 GLU A O 1
ATOM 637 N N . ILE A 1 83 ? 8.083 -19.920 5.140 1.00 38.69 83 ILE A N 1
ATOM 638 C CA . ILE A 1 83 ? 7.254 -18.980 5.896 1.00 38.69 83 ILE A CA 1
ATOM 639 C C . ILE A 1 83 ? 5.810 -19.324 5.551 1.00 38.69 83 ILE A C 1
ATOM 641 O O . ILE A 1 83 ? 5.232 -18.824 4.586 1.00 38.69 83 ILE A O 1
ATOM 645 N N . ASN A 1 84 ? 5.244 -20.244 6.320 1.00 30.02 84 ASN A N 1
ATOM 646 C CA . ASN A 1 84 ? 3.840 -20.555 6.265 1.00 30.02 84 ASN A CA 1
ATOM 647 C C . ASN A 1 84 ? 3.124 -19.356 6.894 1.00 30.02 84 ASN A C 1
ATOM 649 O O . ASN A 1 84 ? 3.271 -19.099 8.089 1.00 30.02 84 ASN A O 1
ATOM 653 N N . ILE A 1 85 ? 2.401 -18.586 6.078 1.00 47.41 85 ILE A N 1
ATOM 654 C CA . ILE A 1 85 ? 1.592 -17.425 6.492 1.00 47.41 85 ILE A CA 1
ATOM 655 C C . ILE A 1 85 ? 0.315 -17.934 7.184 1.00 47.41 85 ILE A C 1
ATOM 657 O O . ILE A 1 85 ? -0.797 -17.522 6.871 1.00 47.41 85 ILE A O 1
ATOM 661 N N . ASP A 1 86 ? 0.465 -18.885 8.099 1.00 40.91 86 ASP A N 1
ATOM 662 C CA . ASP A 1 86 ? -0.629 -19.398 8.900 1.00 40.91 86 ASP A CA 1
ATOM 663 C C . ASP A 1 86 ? -0.549 -18.770 10.290 1.00 40.91 86 ASP A C 1
ATOM 665 O O . ASP A 1 86 ? 0.374 -18.994 11.071 1.00 40.91 86 ASP A O 1
ATOM 669 N N . ASP A 1 87 ? -1.589 -17.983 10.549 1.00 42.59 87 ASP A N 1
ATOM 670 C CA . ASP A 1 87 ? -1.939 -17.295 11.784 1.00 42.59 87 ASP A CA 1
ATOM 671 C C . ASP A 1 87 ? -1.110 -16.039 12.091 1.00 42.59 87 ASP A C 1
ATOM 673 O O . ASP A 1 87 ? -0.132 -16.021 12.841 1.00 42.59 87 ASP A O 1
ATOM 677 N N . LEU A 1 88 ? -1.581 -14.932 11.508 1.00 46.53 88 LEU A N 1
ATOM 678 C CA . LEU A 1 88 ? -1.313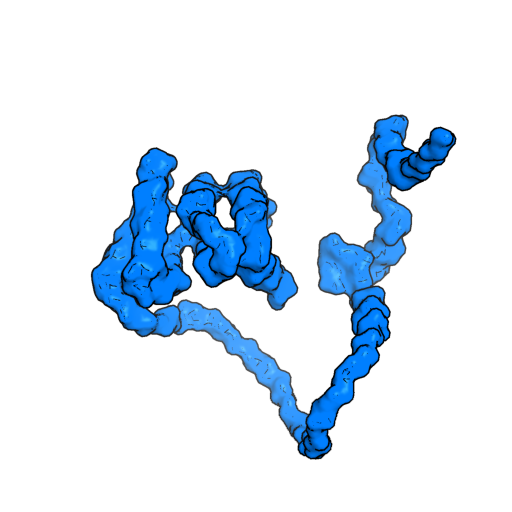 -13.570 11.948 1.00 46.53 88 LEU A CA 1
ATOM 679 C C . LEU A 1 88 ? -1.629 -13.520 13.446 1.00 46.53 88 LEU A C 1
ATOM 681 O O . LEU A 1 88 ? -2.799 -13.432 13.816 1.00 46.53 88 LEU A O 1
ATOM 685 N N . VAL A 1 89 ? -0.585 -13.680 14.273 1.00 43.34 89 VAL A N 1
ATOM 686 C CA . VAL A 1 89 ? -0.599 -13.671 15.742 1.00 43.34 89 VAL A CA 1
ATOM 687 C C . VAL A 1 89 ? -1.755 -12.806 16.193 1.00 43.34 89 VAL A C 1
ATOM 689 O O . VAL A 1 89 ? -1.729 -11.603 15.940 1.00 43.34 89 VAL A O 1
ATOM 692 N N . SER A 1 90 ? -2.792 -13.422 16.764 1.00 48.59 90 SER A N 1
ATOM 693 C CA . SER A 1 90 ? -4.040 -12.743 17.088 1.00 48.59 90 SER A CA 1
ATOM 694 C C . SER A 1 90 ? -3.772 -11.675 18.148 1.00 48.59 90 SER A C 1
ATOM 696 O O . SER A 1 90 ? -3.933 -11.899 19.351 1.00 48.59 90 SER A O 1
ATOM 698 N N . VAL A 1 91 ? -3.317 -10.502 17.711 1.00 56.12 91 VAL A N 1
ATOM 699 C CA . VAL A 1 91 ? -3.307 -9.2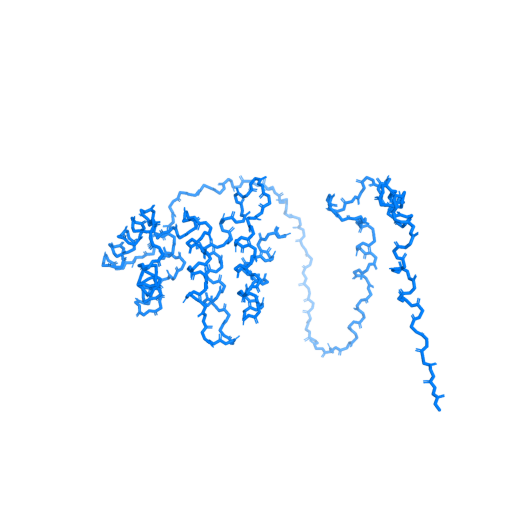88 18.506 1.00 56.12 91 VAL A CA 1
ATOM 700 C C . VAL A 1 91 ? -4.763 -9.102 18.877 1.00 56.12 91 VAL A C 1
ATOM 702 O O . VAL A 1 91 ? -5.624 -9.010 18.001 1.00 56.12 91 VAL A O 1
ATOM 705 N N . HIS A 1 92 ? -5.045 -9.174 20.175 1.00 66.31 92 HIS A N 1
ATOM 706 C CA . HIS A 1 92 ? -6.394 -9.175 20.721 1.00 66.31 92 HIS A CA 1
ATOM 707 C C . HIS A 1 92 ? -7.016 -7.786 20.508 1.00 66.31 92 HIS A C 1
ATOM 709 O O . HIS A 1 92 ? -7.087 -6.967 21.419 1.00 66.31 92 HIS A O 1
ATOM 715 N N . LEU A 1 93 ? -7.413 -7.498 19.269 1.00 77.06 93 LEU A N 1
ATOM 716 C CA . LEU A 1 93 ? -8.118 -6.290 18.888 1.00 77.06 93 LEU A CA 1
ATOM 717 C C . LEU A 1 93 ? -9.501 -6.328 19.523 1.00 77.06 93 LEU A C 1
ATOM 719 O O . LEU A 1 93 ? -10.145 -7.377 19.622 1.00 77.06 93 LEU A O 1
ATOM 723 N N . GLU A 1 94 ? -9.958 -5.166 19.972 1.00 82.62 94 GLU A N 1
ATOM 724 C CA . GLU A 1 94 ? -11.305 -5.030 20.496 1.00 82.62 94 GLU A CA 1
ATOM 725 C C . GLU A 1 94 ? -12.313 -5.440 19.402 1.00 82.62 94 GLU A C 1
ATOM 727 O O . GLU A 1 94 ? -12.159 -5.030 18.244 1.00 82.62 94 GLU A O 1
ATOM 732 N N . PRO A 1 95 ? -13.352 -6.236 19.720 1.00 83.25 95 PRO A N 1
ATOM 733 C CA . PRO A 1 95 ? -14.300 -6.739 18.721 1.00 83.25 95 PRO A CA 1
ATOM 734 C C . PRO A 1 95 ? -14.993 -5.616 17.934 1.00 83.25 95 PRO A C 1
ATOM 736 O O . PRO A 1 95 ? -15.397 -5.813 16.787 1.00 83.25 95 PRO A O 1
ATOM 739 N N . GLU A 1 96 ? -15.098 -4.418 18.514 1.00 85.75 96 GLU A N 1
ATOM 740 C CA . GLU A 1 96 ? -15.593 -3.229 17.820 1.00 85.75 96 GLU A CA 1
ATOM 741 C C . GLU A 1 96 ? -14.647 -2.750 16.709 1.00 85.75 96 GLU A C 1
ATOM 743 O O . GLU A 1 96 ? -15.114 -2.413 15.619 1.00 85.75 96 GLU A O 1
ATOM 748 N N . ILE A 1 97 ? -13.331 -2.755 16.955 1.00 85.00 97 ILE A N 1
ATOM 749 C CA . ILE A 1 97 ? -12.302 -2.378 15.973 1.00 85.00 97 ILE A CA 1
ATOM 750 C C . ILE A 1 97 ? -12.281 -3.399 14.838 1.00 85.00 97 ILE A C 1
ATOM 752 O O . ILE A 1 97 ? -12.290 -3.016 13.671 1.00 85.00 97 ILE A O 1
ATOM 756 N N . GLN A 1 98 ? -12.344 -4.691 15.168 1.00 86.81 98 GLN A N 1
ATOM 757 C CA . GLN A 1 98 ? -12.374 -5.757 14.168 1.00 86.81 98 GLN A CA 1
ATOM 758 C C . GLN A 1 98 ? -13.612 -5.649 13.267 1.00 86.81 98 GLN A C 1
ATOM 760 O O . GLN A 1 98 ? -13.503 -5.702 12.043 1.00 86.81 98 GLN A O 1
ATOM 765 N N . LYS A 1 99 ? -14.798 -5.430 13.851 1.00 88.69 99 LYS A N 1
ATOM 766 C CA . LYS A 1 99 ? -16.035 -5.238 13.083 1.00 88.69 99 LYS A CA 1
ATOM 767 C C . LYS A 1 99 ? -15.969 -4.000 12.183 1.00 88.69 99 LYS A C 1
ATOM 769 O O . LYS A 1 99 ? -16.452 -4.051 11.051 1.00 88.69 99 LYS A O 1
ATOM 774 N N . ALA A 1 100 ? -15.393 -2.901 12.672 1.00 87.88 100 ALA A N 1
ATOM 775 C CA . ALA A 1 100 ? -15.205 -1.685 11.885 1.00 87.88 100 ALA A CA 1
ATOM 776 C C . ALA A 1 100 ? -14.232 -1.912 10.716 1.00 87.88 100 ALA A C 1
ATOM 778 O O . ALA A 1 100 ? -14.561 -1.560 9.587 1.00 87.88 100 ALA A O 1
ATOM 779 N N . ALA A 1 101 ? -13.100 -2.578 10.959 1.00 87.62 101 ALA A N 1
ATOM 780 C CA . ALA A 1 101 ? -12.120 -2.918 9.930 1.00 87.62 101 ALA A CA 1
ATOM 781 C C . ALA A 1 101 ? -12.720 -3.807 8.826 1.00 87.62 101 ALA A C 1
ATOM 783 O O . ALA A 1 101 ? -12.539 -3.527 7.646 1.00 87.62 101 ALA A O 1
ATOM 784 N N . VAL A 1 102 ? -13.518 -4.819 9.190 1.00 88.06 102 VAL A N 1
ATOM 785 C CA . VAL A 1 102 ? -14.206 -5.692 8.217 1.00 88.06 102 VAL A CA 1
ATOM 786 C C . VAL A 1 102 ? -15.239 -4.923 7.385 1.00 88.06 102 VAL A C 1
ATOM 788 O O . VAL A 1 102 ? -15.388 -5.178 6.191 1.00 88.06 102 VAL A O 1
ATOM 791 N N . ASN A 1 103 ? -15.948 -3.963 7.984 1.00 88.56 103 ASN A N 1
ATOM 792 C CA . ASN A 1 103 ? -16.855 -3.091 7.236 1.00 88.56 103 ASN A CA 1
ATOM 793 C C . ASN A 1 103 ? -16.072 -2.207 6.249 1.00 88.56 103 ASN A C 1
ATOM 795 O O . ASN A 1 103 ? -16.428 -2.131 5.075 1.00 88.56 103 ASN A O 1
ATOM 799 N N . LEU A 1 104 ? -14.966 -1.606 6.698 1.00 87.69 104 LEU A N 1
ATOM 800 C CA . LEU A 1 104 ? -14.090 -0.809 5.841 1.00 87.69 104 LEU A CA 1
ATOM 801 C C . LEU A 1 104 ? -13.504 -1.634 4.691 1.00 87.69 104 LEU A C 1
ATOM 803 O O . LEU A 1 104 ? -13.501 -1.141 3.571 1.00 87.69 104 LEU A O 1
ATOM 807 N N . LYS A 1 105 ? -13.112 -2.895 4.918 1.00 89.00 105 LYS A N 1
ATOM 808 C CA . LYS A 1 105 ? -12.673 -3.819 3.857 1.00 89.00 105 LYS A CA 1
ATOM 809 C C . LYS A 1 105 ? -13.716 -3.952 2.748 1.00 89.00 105 LYS A C 1
ATOM 811 O O . LYS A 1 105 ? -13.402 -3.788 1.572 1.00 89.00 105 LYS A O 1
ATOM 816 N N . ALA A 1 106 ? -14.970 -4.217 3.120 1.00 84.88 106 ALA A N 1
ATOM 817 C CA . ALA A 1 106 ? -16.060 -4.335 2.153 1.00 84.88 106 ALA A CA 1
ATOM 818 C C . ALA A 1 106 ? -16.275 -3.028 1.378 1.00 84.88 106 ALA A C 1
ATOM 820 O O . ALA A 1 106 ? -16.503 -3.058 0.172 1.00 84.88 106 ALA A O 1
ATOM 821 N N . GLN A 1 107 ? -16.159 -1.882 2.054 1.00 83.94 107 GLN A N 1
ATOM 822 C CA . GLN A 1 107 ? -16.277 -0.588 1.395 1.00 83.94 107 GLN A CA 1
ATOM 823 C C . GLN A 1 107 ? -15.109 -0.323 0.440 1.00 83.94 107 GLN A C 1
ATOM 825 O O . GLN A 1 107 ? -15.359 0.079 -0.685 1.00 83.94 107 GLN A O 1
ATOM 830 N N . VAL A 1 108 ? -13.861 -0.582 0.841 1.00 82.69 108 VAL A N 1
ATOM 831 C CA . VAL A 1 108 ? -12.673 -0.415 -0.014 1.00 82.69 108 VAL A CA 1
ATOM 832 C C . VAL A 1 108 ? -12.783 -1.259 -1.287 1.00 82.69 108 VAL A C 1
ATOM 834 O O . VAL A 1 108 ? -12.455 -0.766 -2.363 1.00 82.69 108 VAL A O 1
ATOM 837 N N . ALA A 1 109 ? -13.286 -2.492 -1.176 1.00 77.19 109 ALA A N 1
ATOM 838 C CA . ALA A 1 109 ? -13.449 -3.403 -2.307 1.00 77.19 109 ALA A CA 1
ATOM 839 C C . ALA A 1 109 ? -14.602 -3.020 -3.259 1.00 77.19 109 ALA A C 1
ATOM 841 O O . ALA A 1 109 ? -14.489 -3.223 -4.463 1.00 77.19 109 ALA A O 1
ATOM 842 N N . ASP A 1 110 ? -15.706 -2.469 -2.744 1.00 76.06 110 ASP A N 1
ATOM 843 C CA . ASP A 1 110 ? -16.890 -2.084 -3.539 1.00 76.06 110 ASP A CA 1
ATOM 844 C C . ASP A 1 110 ? -16.839 -0.617 -4.023 1.00 76.06 110 ASP A C 1
ATOM 846 O O . ASP A 1 110 ? -17.809 -0.052 -4.539 1.00 76.06 110 ASP A O 1
ATOM 850 N N . PHE A 1 111 ? -15.708 0.061 -3.818 1.00 69.19 111 PHE A N 1
ATOM 851 C CA . PHE A 1 111 ? -15.632 1.500 -4.005 1.00 69.19 111 PHE A CA 1
ATOM 852 C C . PHE A 1 111 ? -15.508 1.898 -5.478 1.00 69.19 111 PHE A C 1
ATOM 854 O O . PHE A 1 111 ? -14.436 1.850 -6.061 1.00 69.19 111 PHE A O 1
ATOM 861 N N . GLN A 1 112 ? -16.598 2.388 -6.072 1.00 59.59 112 GLN A N 1
ATOM 862 C CA . GLN A 1 112 ? -16.599 2.880 -7.462 1.00 59.59 112 GLN A CA 1
ATOM 863 C C . GLN A 1 112 ? -16.638 4.416 -7.591 1.00 59.59 112 GLN A C 1
ATOM 865 O O . GLN A 1 112 ? -16.558 4.944 -8.697 1.00 59.59 112 GLN A O 1
ATOM 870 N N . ALA A 1 113 ? -16.798 5.170 -6.492 1.00 60.44 113 ALA A N 1
ATOM 871 C CA . ALA A 1 113 ? -17.074 6.613 -6.548 1.00 60.44 113 ALA A CA 1
ATOM 872 C C . ALA A 1 113 ? -16.143 7.460 -5.665 1.00 60.44 113 ALA A C 1
ATOM 874 O O . ALA A 1 113 ? -16.307 7.510 -4.448 1.00 60.44 113 ALA A O 1
ATOM 875 N N . THR A 1 114 ? -15.257 8.245 -6.288 1.00 60.94 114 THR A N 1
ATOM 876 C CA . THR A 1 114 ? -14.233 9.091 -5.635 1.00 60.94 114 THR A CA 1
ATOM 877 C C . THR A 1 114 ? -14.780 10.079 -4.588 1.00 60.94 114 THR A C 1
ATOM 879 O O . THR A 1 114 ? -14.091 10.444 -3.638 1.00 60.94 114 THR A O 1
ATOM 882 N N . SER A 1 115 ? -16.037 10.524 -4.715 1.00 60.16 115 SER A N 1
ATOM 883 C CA . SER A 1 115 ? -16.634 11.543 -3.832 1.00 60.16 115 SER A CA 1
ATOM 884 C C . SER A 1 115 ? -16.851 11.079 -2.391 1.00 60.16 115 SER A C 1
ATOM 886 O O . SER A 1 115 ? -16.930 11.910 -1.487 1.00 60.16 115 SER A O 1
ATOM 888 N N . LYS A 1 116 ? -16.921 9.765 -2.155 1.00 70.75 116 LYS A N 1
ATOM 889 C CA . LYS A 1 116 ? -17.029 9.194 -0.809 1.00 70.75 116 LYS A CA 1
ATOM 890 C C . LYS A 1 116 ? -15.659 8.818 -0.222 1.00 70.75 116 LYS A C 1
ATOM 892 O O . LYS A 1 116 ? -15.586 8.544 0.974 1.00 70.75 116 LYS A O 1
ATOM 897 N N . THR A 1 117 ? -14.584 8.789 -1.026 1.00 73.69 117 THR A N 1
ATOM 898 C CA . THR A 1 117 ? -13.279 8.217 -0.626 1.00 73.69 117 THR A CA 1
ATOM 899 C C . THR A 1 117 ? -12.677 8.963 0.557 1.00 73.69 117 THR A C 1
ATOM 901 O O . THR A 1 117 ? -12.061 8.362 1.425 1.00 73.69 117 THR A O 1
ATOM 904 N N . ILE A 1 118 ? -12.919 10.270 0.647 1.00 77.62 118 ILE A N 1
ATOM 905 C CA . ILE A 1 118 ? -12.414 11.109 1.739 1.00 77.62 118 ILE A CA 1
ATOM 906 C C . ILE A 1 118 ? -12.991 10.677 3.095 1.00 77.62 118 ILE A C 1
ATOM 908 O O . ILE A 1 118 ? -12.267 10.669 4.088 1.00 77.62 118 ILE A O 1
ATOM 912 N N . GLY A 1 119 ? -14.279 10.316 3.148 1.00 82.56 119 GLY A N 1
ATOM 913 C CA . GLY A 1 119 ? -14.918 9.836 4.378 1.00 82.56 119 GLY A CA 1
ATOM 914 C C . GLY A 1 119 ? -14.294 8.525 4.842 1.00 82.56 119 GLY A C 1
ATOM 915 O O . GLY A 1 119 ? -13.810 8.439 5.965 1.00 82.56 119 GLY A O 1
ATOM 916 N N . LEU A 1 120 ? -14.178 7.573 3.916 1.00 82.81 120 LEU A N 1
ATOM 917 C CA . LEU A 1 120 ? -13.570 6.271 4.166 1.00 82.81 120 LEU A CA 1
ATOM 918 C C . LEU A 1 120 ? -12.118 6.393 4.645 1.00 82.81 120 LEU A C 1
ATOM 920 O O . LEU A 1 120 ? -11.724 5.746 5.608 1.00 82.81 120 LEU A O 1
ATOM 924 N N . VAL A 1 121 ? -11.318 7.255 4.018 1.00 85.50 121 VAL A N 1
ATOM 925 C CA . VAL A 1 121 ? -9.915 7.443 4.410 1.00 85.50 121 VAL A CA 1
ATOM 926 C C . VAL A 1 121 ? -9.790 8.071 5.800 1.00 85.50 121 VAL A C 1
ATOM 928 O O . VAL A 1 121 ? -8.900 7.696 6.563 1.00 85.50 121 VAL A O 1
ATOM 931 N N . ASN A 1 122 ? -10.683 8.997 6.159 1.00 85.69 122 ASN A N 1
ATOM 932 C CA . ASN A 1 122 ? -10.715 9.535 7.518 1.00 85.69 122 ASN A CA 1
ATOM 933 C C . ASN A 1 122 ? -11.102 8.456 8.536 1.00 85.69 122 ASN A C 1
ATOM 935 O O . ASN A 1 122 ? -10.457 8.384 9.573 1.00 85.69 122 ASN A O 1
ATOM 939 N N . GLU A 1 123 ? -12.069 7.590 8.223 1.00 87.44 123 GLU A N 1
ATOM 940 C CA . GLU A 1 123 ? -12.440 6.462 9.089 1.00 87.44 123 GLU A CA 1
ATOM 941 C C . GLU A 1 123 ? -11.273 5.483 9.287 1.00 87.44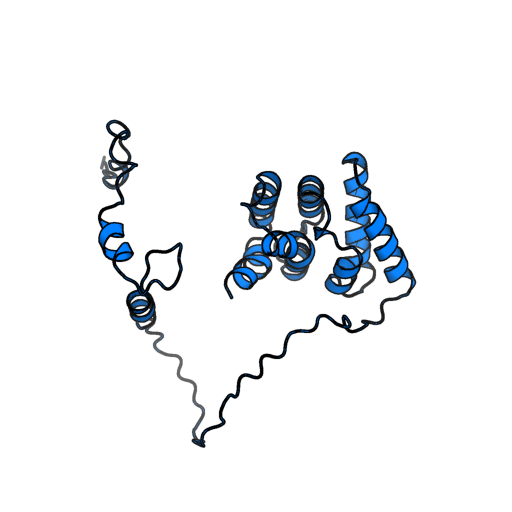 123 GLU A C 1
ATOM 943 O O . GLU A 1 123 ? -11.006 5.079 10.417 1.00 87.44 123 GLU A O 1
ATOM 948 N N . ILE A 1 124 ? -10.525 5.152 8.223 1.00 86.75 124 ILE A N 1
ATOM 949 C CA . ILE A 1 124 ? -9.295 4.343 8.326 1.00 86.75 124 ILE A CA 1
ATOM 950 C C . ILE A 1 124 ? -8.286 5.030 9.251 1.00 86.75 124 ILE A C 1
ATOM 952 O O . ILE A 1 124 ? -7.731 4.399 10.148 1.00 86.75 124 ILE A O 1
ATOM 956 N N . ARG A 1 125 ? -8.055 6.333 9.057 1.00 86.12 125 ARG A N 1
ATOM 957 C CA . ARG A 1 125 ? -7.103 7.096 9.870 1.00 86.12 125 ARG A CA 1
ATOM 958 C C . ARG A 1 125 ? -7.504 7.117 11.345 1.00 86.12 125 ARG A C 1
ATOM 960 O O . ARG A 1 125 ? -6.655 6.871 12.192 1.00 86.12 125 ARG A O 1
ATOM 967 N N . GLU A 1 126 ? -8.764 7.410 11.647 1.00 87.44 126 GLU A N 1
ATOM 968 C CA . GLU A 1 126 ? -9.291 7.423 13.019 1.00 87.44 126 GLU A CA 1
ATOM 969 C C . GLU A 1 126 ? -9.171 6.038 13.662 1.00 87.44 126 GLU A C 1
ATOM 971 O O . GLU A 1 126 ? -8.757 5.915 14.815 1.00 87.44 126 GLU A O 1
ATOM 976 N N . LEU A 1 127 ? -9.454 4.975 12.903 1.00 86.31 127 LEU A N 1
ATOM 977 C CA . LEU A 1 127 ? -9.331 3.612 13.402 1.00 86.31 127 LEU A CA 1
ATOM 978 C C . LEU A 1 127 ? -7.880 3.261 13.762 1.00 86.31 127 LEU A C 1
ATOM 980 O O . LEU A 1 127 ? -7.654 2.643 14.802 1.00 86.31 127 LEU A O 1
ATOM 984 N N . CYS A 1 128 ? -6.909 3.682 12.946 1.00 84.62 128 CYS A N 1
ATOM 985 C CA . CYS A 1 128 ? -5.496 3.374 13.166 1.00 84.62 128 CYS A CA 1
ATOM 986 C C . CYS A 1 128 ? -4.777 4.320 14.149 1.00 84.62 128 CYS A C 1
ATOM 988 O O . CYS A 1 128 ? -3.804 3.895 14.764 1.00 84.62 128 CYS A O 1
ATOM 990 N N . LEU A 1 129 ? -5.209 5.581 14.298 1.00 81.88 129 LEU A N 1
ATOM 991 C CA . LEU A 1 129 ? -4.554 6.567 15.176 1.00 81.88 129 LEU A CA 1
ATOM 992 C C . LEU A 1 129 ? -5.249 6.735 16.533 1.00 81.88 129 LEU A C 1
ATOM 994 O O . LEU A 1 129 ? -4.570 6.803 17.557 1.00 81.88 129 LEU A O 1
ATOM 998 N N . ASP A 1 130 ? -6.583 6.795 16.566 1.00 77.12 130 ASP A N 1
ATOM 999 C CA . ASP A 1 130 ? -7.311 7.230 17.766 1.00 77.12 130 ASP A CA 1
ATOM 1000 C C . ASP A 1 130 ? -7.709 6.064 18.676 1.00 77.12 130 ASP A C 1
ATOM 1002 O O . ASP A 1 130 ? -7.820 6.228 19.892 1.00 77.12 130 ASP A O 1
ATOM 1006 N N . LYS A 1 131 ? -7.912 4.867 18.110 1.00 71.62 131 LYS A N 1
ATOM 1007 C CA . LYS A 1 131 ? -8.348 3.683 18.872 1.00 71.62 131 LYS A CA 1
ATOM 1008 C C . LYS A 1 131 ? -7.207 2.831 19.440 1.00 71.62 131 LYS A C 1
ATOM 1010 O O . LYS A 1 131 ? -7.474 1.808 20.062 1.00 71.62 131 LYS A O 1
ATOM 1015 N N . GLY A 1 132 ? -5.951 3.250 19.263 1.00 60.78 132 GLY A N 1
ATOM 1016 C CA . GLY A 1 132 ? -4.782 2.668 19.939 1.00 60.78 132 GLY A CA 1
ATOM 1017 C C . GLY A 1 132 ? -4.449 1.212 19.585 1.00 60.78 132 GLY A C 1
ATOM 1018 O O . GLY A 1 132 ? -3.653 0.593 20.289 1.00 60.78 132 GLY A O 1
ATOM 1019 N N . GLY A 1 133 ? -5.050 0.653 18.531 1.00 69.38 133 GLY A N 1
ATOM 1020 C CA . GLY A 1 133 ? -4.680 -0.661 18.006 1.00 69.38 133 GLY A CA 1
ATOM 1021 C C . GLY A 1 133 ? -3.423 -0.595 17.138 1.00 69.38 133 GLY A C 1
ATOM 1022 O O . GLY A 1 133 ? -3.039 0.473 16.663 1.00 69.38 133 GLY A O 1
ATOM 1023 N N . ASP A 1 134 ? -2.779 -1.742 16.913 1.00 83.19 134 ASP A N 1
ATOM 1024 C CA . ASP A 1 134 ? -1.668 -1.815 15.965 1.00 83.19 134 ASP A CA 1
ATOM 1025 C C . ASP A 1 134 ? -2.161 -1.484 14.544 1.00 83.19 134 ASP A C 1
ATOM 1027 O O . ASP A 1 134 ? -2.934 -2.233 13.942 1.00 83.19 134 ASP A O 1
ATOM 1031 N N . SER A 1 135 ? -1.712 -0.339 14.024 1.00 84.50 135 SER A N 1
ATOM 1032 C CA . SER A 1 135 ? -2.070 0.205 12.708 1.00 84.50 135 SER A CA 1
ATOM 1033 C C . SER A 1 135 ? -1.806 -0.785 11.572 1.00 84.50 135 SER A C 1
ATOM 1035 O O . SER A 1 135 ? -2.595 -0.858 10.626 1.00 84.50 135 SER A O 1
ATOM 1037 N N . LEU A 1 136 ? -0.739 -1.587 11.675 1.00 84.31 136 LEU A N 1
ATOM 1038 C CA . LEU A 1 136 ? -0.415 -2.603 10.673 1.00 84.31 136 LEU A CA 1
ATOM 1039 C C . LEU A 1 136 ? -1.416 -3.756 10.716 1.00 84.31 136 LEU A C 1
ATOM 1041 O O . LEU A 1 136 ? -1.945 -4.129 9.674 1.00 84.31 136 LEU A O 1
ATOM 1045 N N . THR A 1 137 ? -1.752 -4.261 11.906 1.00 86.62 137 THR A N 1
ATOM 1046 C CA . THR A 1 137 ? -2.792 -5.290 12.062 1.00 86.62 137 THR A CA 1
ATOM 1047 C C . THR A 1 137 ? -4.155 -4.794 11.560 1.00 86.62 137 THR A C 1
ATOM 1049 O O . THR A 1 137 ? -4.848 -5.508 10.836 1.00 86.62 137 THR A O 1
ATOM 1052 N N . ILE A 1 138 ? -4.543 -3.555 11.885 1.00 88.56 138 ILE A N 1
ATOM 1053 C CA . ILE A 1 138 ? -5.806 -2.960 11.411 1.00 88.56 138 ILE A CA 1
ATOM 1054 C C . ILE A 1 138 ? -5.800 -2.819 9.887 1.00 88.56 138 ILE A C 1
ATOM 1056 O O . ILE A 1 138 ? -6.764 -3.205 9.227 1.00 88.56 138 ILE A O 1
ATOM 1060 N N . SER A 1 139 ? -4.710 -2.308 9.314 1.00 86.00 139 SER A N 1
ATOM 1061 C CA . SER A 1 139 ? -4.572 -2.182 7.862 1.00 86.00 139 SER A CA 1
ATOM 1062 C C . SER A 1 139 ? -4.560 -3.549 7.178 1.00 86.00 139 SER A C 1
ATOM 1064 O O . SER A 1 139 ? -5.142 -3.692 6.108 1.00 86.00 139 SER A O 1
ATOM 1066 N N . GLY A 1 140 ? -3.993 -4.569 7.826 1.00 87.06 140 GLY A N 1
ATOM 1067 C CA . GLY A 1 140 ? -4.042 -5.960 7.389 1.00 87.06 140 GLY A CA 1
ATOM 1068 C C . GLY A 1 140 ? -5.463 -6.518 7.299 1.00 87.06 140 GLY A C 1
ATOM 1069 O O . GLY A 1 140 ? -5.764 -7.274 6.386 1.00 87.06 140 GLY A O 1
ATOM 1070 N N . LEU A 1 141 ? -6.362 -6.099 8.196 1.00 88.56 141 LEU A N 1
ATOM 1071 C CA . LEU A 1 141 ? -7.780 -6.473 8.150 1.00 88.56 141 LEU A CA 1
ATOM 1072 C C . LEU A 1 141 ? -8.575 -5.700 7.091 1.00 88.56 141 LEU A C 1
ATOM 1074 O O . LEU A 1 141 ? -9.562 -6.222 6.578 1.00 88.56 141 LEU A O 1
ATOM 1078 N N . ILE A 1 142 ? -8.190 -4.455 6.806 1.00 89.25 142 ILE A N 1
ATOM 1079 C CA . ILE A 1 142 ? -8.853 -3.601 5.806 1.00 89.25 142 ILE A CA 1
ATOM 1080 C C . ILE A 1 142 ? -8.415 -3.978 4.385 1.00 89.25 142 ILE A C 1
ATOM 1082 O O . ILE A 1 142 ? -9.204 -3.851 3.453 1.00 89.25 142 ILE A O 1
ATOM 1086 N N . GLU A 1 143 ? -7.172 -4.440 4.231 1.00 90.12 143 GLU A N 1
ATOM 1087 C CA . GLU A 1 143 ? -6.529 -4.787 2.959 1.00 90.12 143 GLU A CA 1
ATOM 1088 C C . GLU A 1 143 ? -6.560 -3.645 1.919 1.00 90.12 143 GLU A C 1
ATOM 1090 O O . GLU A 1 143 ? -6.984 -3.841 0.777 1.00 90.12 143 GLU A O 1
ATOM 1095 N N . PRO A 1 144 ? -6.100 -2.423 2.265 1.00 87.44 144 PRO A N 1
ATOM 1096 C CA . PRO A 1 144 ? -6.208 -1.257 1.385 1.00 87.44 144 PRO A CA 1
ATOM 1097 C C . PRO A 1 144 ? -5.429 -1.390 0.066 1.00 87.44 144 PRO A C 1
ATOM 1099 O O . PRO A 1 144 ? -5.704 -0.659 -0.884 1.00 87.44 144 PRO A O 1
ATOM 1102 N N . TRP A 1 145 ? -4.471 -2.314 -0.018 1.00 89.00 145 TRP A N 1
ATOM 1103 C CA . TRP A 1 145 ? -3.695 -2.594 -1.227 1.00 89.00 145 TRP A CA 1
ATOM 1104 C C . TRP A 1 145 ? -4.497 -3.304 -2.329 1.00 89.00 145 TRP A C 1
ATOM 1106 O O . TRP A 1 145 ? -4.079 -3.271 -3.485 1.00 89.00 145 TRP A O 1
ATOM 1116 N N . LEU A 1 146 ? -5.641 -3.917 -2.003 1.00 88.50 146 LEU A N 1
ATOM 1117 C CA . LEU A 1 146 ? -6.526 -4.537 -2.995 1.00 88.50 146 LEU A CA 1
ATOM 1118 C C . LEU A 1 146 ? -7.340 -3.513 -3.796 1.00 88.50 146 LEU A C 1
ATOM 1120 O O . LEU A 1 146 ? -7.947 -3.868 -4.801 1.00 88.50 146 LEU A O 1
ATOM 1124 N N . ALA A 1 147 ? -7.361 -2.252 -3.361 1.00 87.19 147 ALA A N 1
ATOM 1125 C CA . ALA A 1 147 ? -8.057 -1.185 -4.064 1.00 87.19 147 ALA A CA 1
ATOM 1126 C C . ALA A 1 147 ? -7.363 -0.826 -5.387 1.00 87.19 147 ALA A C 1
ATOM 1128 O O . ALA A 1 147 ? -6.144 -0.958 -5.512 1.00 87.19 147 ALA A O 1
ATOM 1129 N N . ASP A 1 148 ? -8.112 -0.286 -6.346 1.00 88.50 148 ASP A N 1
ATOM 1130 C CA . ASP A 1 148 ? -7.552 0.219 -7.604 1.00 88.50 148 ASP A CA 1
ATOM 1131 C C . ASP A 1 148 ? -6.512 1.325 -7.375 1.00 88.50 148 ASP A C 1
ATOM 1133 O O . ASP A 1 148 ? -6.533 2.039 -6.369 1.00 88.50 148 ASP A O 1
ATOM 1137 N N . ASP A 1 149 ? -5.617 1.526 -8.341 1.00 90.31 149 ASP A N 1
ATOM 1138 C CA . ASP A 1 149 ? -4.549 2.531 -8.239 1.00 90.31 149 ASP A CA 1
ATOM 1139 C C . ASP A 1 149 ? -5.078 3.970 -8.119 1.00 90.31 149 ASP A C 1
ATOM 1141 O O . ASP A 1 149 ? -4.430 4.823 -7.508 1.00 90.31 149 ASP A O 1
ATOM 1145 N N . GLU A 1 150 ? -6.278 4.243 -8.641 1.00 86.69 150 GLU A N 1
ATOM 1146 C CA . GLU A 1 150 ? -6.993 5.505 -8.418 1.00 86.69 150 GLU A CA 1
ATOM 1147 C C . GLU A 1 150 ? -7.332 5.697 -6.937 1.00 86.69 150 GLU A C 1
ATOM 1149 O O . GLU A 1 150 ? -7.033 6.741 -6.352 1.00 86.69 150 GLU A O 1
ATOM 1154 N N . ILE A 1 151 ? -7.907 4.672 -6.307 1.00 84.50 151 ILE A N 1
ATOM 1155 C CA . ILE A 1 151 ? -8.274 4.699 -4.891 1.00 84.50 151 ILE A CA 1
ATOM 1156 C C . ILE A 1 151 ? -7.010 4.748 -4.039 1.00 84.50 151 ILE A C 1
ATOM 1158 O O . ILE A 1 151 ? -6.940 5.565 -3.128 1.00 84.50 151 ILE A O 1
ATOM 1162 N N . ALA A 1 152 ? -5.984 3.959 -4.363 1.00 87.75 152 ALA A N 1
ATOM 1163 C CA . ALA A 1 152 ? -4.709 3.964 -3.655 1.00 87.75 152 ALA A CA 1
ATOM 1164 C C . ALA A 1 152 ? -4.020 5.334 -3.719 1.00 87.75 152 ALA A C 1
ATOM 1166 O O . ALA A 1 152 ? -3.518 5.814 -2.704 1.00 87.75 152 ALA A O 1
ATOM 1167 N N . SER A 1 153 ? -4.061 6.015 -4.871 1.00 89.31 153 SER A N 1
ATOM 1168 C CA . SER A 1 153 ? -3.566 7.389 -5.000 1.00 89.31 153 SER A CA 1
ATOM 1169 C C . SER A 1 153 ? -4.331 8.355 -4.093 1.00 89.31 153 SER A C 1
ATOM 1171 O O . SER A 1 153 ? -3.725 9.219 -3.455 1.00 89.31 153 SER A O 1
ATOM 1173 N N . VAL A 1 154 ? -5.658 8.229 -4.026 1.00 86.19 154 VAL A N 1
ATOM 1174 C CA . VAL A 1 154 ? -6.496 9.076 -3.169 1.00 86.19 154 VAL A CA 1
ATOM 1175 C C . VAL A 1 154 ? -6.218 8.777 -1.693 1.00 86.19 154 VAL A C 1
ATOM 1177 O O . VAL A 1 154 ? -5.940 9.703 -0.933 1.00 86.19 154 VAL A O 1
ATOM 1180 N N . VAL A 1 155 ? -6.192 7.503 -1.295 1.00 84.31 155 VAL A N 1
ATOM 1181 C CA . VAL A 1 155 ? -5.837 7.042 0.056 1.00 84.31 155 VAL A CA 1
ATOM 1182 C C . VAL A 1 155 ? -4.482 7.610 0.470 1.00 84.31 155 VAL A C 1
ATOM 1184 O O . VAL A 1 155 ? -4.385 8.260 1.508 1.00 84.31 155 VAL A O 1
ATOM 1187 N N . LEU A 1 156 ? -3.455 7.463 -0.369 1.00 88.62 156 LEU A N 1
ATOM 1188 C CA . LEU A 1 156 ? -2.110 7.948 -0.074 1.00 88.62 156 LEU A CA 1
ATOM 1189 C C . LEU A 1 156 ? -2.075 9.474 0.111 1.00 88.62 156 LEU A C 1
ATOM 1191 O O . LEU A 1 156 ? -1.438 9.959 1.041 1.00 88.62 156 LEU A O 1
ATOM 1195 N N . SER A 1 157 ? -2.814 10.228 -0.712 1.00 84.94 157 SER A N 1
ATOM 1196 C CA . SER A 1 157 ? -2.900 11.694 -0.607 1.00 84.94 157 SER A CA 1
ATOM 1197 C C . SER A 1 157 ? -3.633 12.194 0.647 1.00 84.94 157 SER A C 1
ATOM 1199 O O . SER A 1 157 ? -3.374 13.301 1.130 1.00 84.94 157 SER A O 1
ATOM 1201 N N . HIS A 1 158 ? -4.536 11.385 1.204 1.00 83.88 158 HIS A N 1
ATOM 1202 C CA . HIS A 1 158 ? -5.350 11.752 2.364 1.00 83.88 158 HIS A CA 1
ATOM 1203 C C . HIS A 1 158 ? -4.821 11.180 3.687 1.00 83.88 158 HIS A C 1
ATOM 1205 O O . HIS A 1 158 ? -5.103 11.751 4.742 1.00 83.88 158 HIS A O 1
ATOM 1211 N N . LEU A 1 159 ? -4.019 10.111 3.644 1.00 81.44 159 LEU A N 1
ATOM 1212 C CA . LEU A 1 159 ? -3.314 9.554 4.805 1.00 81.44 159 LEU A CA 1
ATOM 1213 C C . LEU A 1 159 ? -1.950 10.213 5.064 1.00 81.44 159 LEU A C 1
ATOM 1215 O O . LEU A 1 159 ? -1.255 9.844 6.011 1.00 81.44 159 LEU A O 1
ATOM 1219 N N . THR A 1 160 ? -1.560 11.197 4.255 1.00 79.06 160 THR A N 1
ATOM 1220 C CA . THR A 1 160 ? -0.364 12.019 4.467 1.00 79.06 160 THR A CA 1
ATOM 1221 C C . THR A 1 160 ? -0.391 12.675 5.851 1.00 79.06 160 THR A C 1
ATOM 1223 O O . THR A 1 160 ? -1.332 13.408 6.174 1.00 79.06 160 THR A O 1
ATOM 1226 N N . SER A 1 161 ? 0.634 12.437 6.680 1.00 72.00 161 SER A N 1
ATOM 1227 C CA . SER A 1 161 ? 0.750 13.148 7.960 1.00 72.00 161 SER A CA 1
ATOM 1228 C C . SER A 1 161 ? 1.079 14.610 7.685 1.00 72.00 161 SER A C 1
ATOM 1230 O O . SER A 1 161 ? 1.899 14.946 6.830 1.00 72.00 161 SER A O 1
ATOM 1232 N N . ARG A 1 162 ? 0.456 15.521 8.435 1.00 67.88 162 ARG A N 1
ATOM 1233 C CA . ARG A 1 162 ? 0.810 16.944 8.358 1.00 67.88 162 ARG A CA 1
ATOM 1234 C C . ARG A 1 162 ? 2.167 17.225 9.015 1.00 67.88 162 ARG A C 1
ATOM 1236 O O . ARG A 1 162 ? 2.756 18.276 8.765 1.00 67.88 162 ARG A O 1
ATOM 1243 N N . SER A 1 163 ? 2.655 16.299 9.842 1.00 71.06 163 SER A N 1
ATOM 1244 C CA . SER A 1 163 ? 3.957 16.384 10.491 1.00 71.06 163 SER A CA 1
ATOM 1245 C C . SER A 1 163 ? 5.048 15.836 9.575 1.00 71.06 163 SER A C 1
ATOM 1247 O O . SER A 1 163 ? 5.029 14.671 9.189 1.00 71.06 163 SER A O 1
ATOM 1249 N N . LYS A 1 164 ? 6.038 16.672 9.247 1.00 63.94 164 LYS A N 1
ATOM 1250 C CA . LYS A 1 164 ? 7.210 16.253 8.457 1.00 63.94 164 LYS A CA 1
ATOM 1251 C C . LYS A 1 164 ? 8.190 15.383 9.249 1.00 63.94 164 LYS A C 1
ATOM 1253 O O . LYS A 1 164 ? 9.021 14.710 8.648 1.00 63.94 164 LYS A O 1
ATOM 1258 N N . GLU A 1 165 ? 8.124 15.435 10.576 1.00 64.44 165 GLU A N 1
ATOM 1259 C CA . GLU A 1 165 ? 9.072 14.763 11.475 1.00 64.44 165 GLU A CA 1
ATOM 1260 C C . GLU A 1 165 ? 8.585 13.376 11.911 1.00 64.44 165 GLU A C 1
ATOM 1262 O O . GLU A 1 165 ? 9.360 12.578 12.435 1.00 64.44 165 GLU A O 1
ATOM 1267 N N . GLU A 1 166 ? 7.313 13.064 11.668 1.00 77.75 166 GLU A N 1
ATOM 1268 C CA . GLU A 1 166 ? 6.735 11.767 11.983 1.00 77.75 166 GLU A CA 1
ATOM 1269 C C . GLU A 1 166 ? 7.130 10.737 10.918 1.00 77.75 166 GLU A C 1
ATOM 1271 O O . GLU A 1 166 ? 6.692 10.805 9.771 1.00 77.75 166 GLU A O 1
ATOM 1276 N N . LEU A 1 167 ? 7.985 9.785 11.298 1.00 85.75 167 LEU A N 1
ATOM 1277 C CA . LEU A 1 167 ? 8.423 8.698 10.419 1.00 85.75 167 LEU A CA 1
ATOM 1278 C C . LEU A 1 167 ? 7.466 7.501 10.465 1.00 85.75 167 LEU A C 1
ATOM 1280 O O . LEU A 1 167 ? 7.217 6.872 9.443 1.00 85.75 167 LEU A O 1
ATOM 1284 N N . THR A 1 168 ? 6.938 7.185 11.647 1.00 87.75 168 THR A N 1
ATOM 1285 C CA . THR A 1 168 ? 6.225 5.930 11.910 1.00 87.75 168 THR A CA 1
ATOM 1286 C C . THR A 1 168 ? 4.951 5.802 11.086 1.00 87.75 168 THR A C 1
ATOM 1288 O O . THR A 1 168 ? 4.807 4.834 10.343 1.00 87.75 168 THR A O 1
ATOM 1291 N N . TRP A 1 169 ? 4.051 6.784 11.174 1.00 87.44 169 TRP A N 1
ATOM 1292 C CA . TRP A 1 169 ? 2.768 6.724 10.479 1.00 87.44 169 TRP A CA 1
ATOM 1293 C C . TRP A 1 169 ? 2.924 6.703 8.950 1.00 87.44 169 TRP A C 1
ATOM 1295 O O . TRP A 1 169 ? 2.391 5.789 8.319 1.00 87.44 169 TRP A O 1
ATOM 1305 N N . PRO A 1 170 ? 3.704 7.610 8.325 1.00 90.50 170 PRO A N 1
ATOM 1306 C CA . PRO A 1 170 ? 3.905 7.551 6.884 1.00 90.50 170 PRO A CA 1
ATOM 1307 C C . PRO A 1 170 ? 4.529 6.241 6.398 1.00 90.50 170 PRO A C 1
ATOM 1309 O O . PRO A 1 170 ? 4.125 5.720 5.360 1.00 90.50 170 PRO A O 1
ATOM 1312 N N . SER A 1 171 ? 5.468 5.669 7.159 1.00 91.25 171 SER A N 1
ATOM 1313 C CA . SER A 1 171 ? 6.043 4.363 6.830 1.00 91.25 171 SER A CA 1
ATOM 1314 C C . SER A 1 171 ? 5.001 3.249 6.913 1.00 91.25 171 SER A C 1
ATOM 1316 O O . SER A 1 171 ? 4.926 2.429 6.007 1.00 91.25 171 SER A O 1
ATOM 1318 N N . GLN A 1 172 ? 4.150 3.238 7.945 1.00 90.06 172 GLN A N 1
ATOM 1319 C CA . GLN A 1 172 ? 3.073 2.250 8.082 1.00 90.06 172 GLN A CA 1
ATOM 1320 C C . GLN A 1 172 ? 2.064 2.327 6.934 1.00 90.06 172 GLN A C 1
ATOM 1322 O O . GLN A 1 172 ? 1.674 1.291 6.396 1.00 90.06 172 GLN A O 1
ATOM 1327 N N . VAL A 1 173 ? 1.675 3.540 6.525 1.00 90.50 173 VAL A N 1
ATOM 1328 C CA . VAL A 1 173 ? 0.786 3.753 5.374 1.00 90.50 173 VAL A CA 1
ATOM 1329 C C . VAL A 1 173 ? 1.416 3.184 4.105 1.00 90.50 173 VAL A C 1
ATOM 1331 O O . VAL A 1 173 ? 0.759 2.458 3.365 1.00 90.50 173 VAL A O 1
ATOM 1334 N N . LEU A 1 174 ? 2.697 3.462 3.859 1.00 93.00 174 LEU A N 1
ATOM 1335 C CA . LEU A 1 174 ? 3.404 2.940 2.691 1.00 93.00 174 LEU A CA 1
ATOM 1336 C C . LEU A 1 174 ? 3.543 1.414 2.727 1.00 93.00 174 LEU A C 1
ATOM 1338 O O . LEU A 1 174 ? 3.228 0.772 1.726 1.00 93.00 174 LEU A O 1
ATOM 1342 N N . CYS A 1 175 ? 3.933 0.837 3.867 1.00 92.25 175 CYS A N 1
ATOM 1343 C CA . CYS A 1 175 ? 4.041 -0.613 4.049 1.00 92.25 175 CYS A CA 1
ATOM 1344 C C . CYS A 1 175 ? 2.695 -1.329 3.901 1.00 92.25 175 CYS A C 1
ATOM 1346 O O . CYS A 1 175 ? 2.665 -2.473 3.466 1.00 92.25 175 CYS A O 1
ATOM 1348 N N . SER A 1 176 ? 1.590 -0.671 4.255 1.00 91.00 176 SER A N 1
ATOM 1349 C CA . SER A 1 176 ? 0.262 -1.282 4.192 1.00 91.00 176 SER A CA 1
ATOM 1350 C C . SER A 1 176 ? -0.420 -1.072 2.845 1.00 91.00 176 SER A C 1
ATOM 1352 O O . SER A 1 176 ? -1.158 -1.932 2.407 1.00 91.00 176 SER A O 1
ATOM 1354 N N . VAL A 1 177 ? -0.220 0.059 2.166 1.00 90.88 177 VAL A N 1
ATOM 1355 C CA . VAL A 1 177 ? -0.972 0.384 0.938 1.00 90.88 177 VAL A CA 1
ATOM 1356 C C . VAL A 1 177 ? -0.147 0.132 -0.320 1.00 90.88 177 VAL A C 1
ATOM 1358 O O . VAL A 1 177 ? -0.647 -0.435 -1.288 1.00 90.88 177 VAL A O 1
ATOM 1361 N N . ILE A 1 178 ? 1.109 0.582 -0.327 1.00 93.56 178 ILE A N 1
ATOM 1362 C CA . ILE A 1 178 ? 1.920 0.690 -1.546 1.00 93.56 178 ILE A CA 1
ATOM 1363 C C . ILE A 1 178 ? 2.874 -0.487 -1.688 1.00 93.56 178 ILE A C 1
ATOM 1365 O O . ILE A 1 178 ? 2.953 -1.065 -2.767 1.00 93.56 178 ILE A O 1
ATOM 1369 N N . LEU A 1 179 ? 3.573 -0.865 -0.617 1.00 94.38 179 LEU A N 1
ATOM 1370 C CA . LEU A 1 179 ? 4.526 -1.971 -0.657 1.00 94.38 179 LEU A CA 1
ATOM 1371 C C . LEU A 1 179 ? 3.888 -3.276 -1.169 1.00 94.38 179 LEU A C 1
ATOM 1373 O O . LEU A 1 179 ? 4.450 -3.850 -2.099 1.00 94.38 179 LEU A O 1
ATOM 1377 N N . PRO A 1 180 ? 2.703 -3.715 -0.690 1.00 92.75 180 PRO A N 1
ATOM 1378 C CA . PRO A 1 180 ? 2.111 -4.962 -1.166 1.00 92.75 180 PRO A CA 1
ATOM 1379 C C . PRO A 1 180 ? 1.755 -4.888 -2.651 1.00 92.75 180 PRO A C 1
ATOM 1381 O O . PRO A 1 180 ? 1.943 -5.864 -3.366 1.00 92.75 180 PRO A O 1
ATOM 1384 N N . LYS A 1 181 ? 1.315 -3.715 -3.135 1.00 91.81 181 LYS A N 1
ATOM 1385 C CA . LYS A 1 181 ? 1.079 -3.486 -4.565 1.00 91.81 181 LYS A CA 1
ATOM 1386 C C . LYS A 1 181 ? 2.362 -3.644 -5.368 1.00 91.81 181 LYS A C 1
ATOM 1388 O O . LYS A 1 181 ? 2.340 -4.350 -6.362 1.00 91.81 181 LYS A O 1
ATOM 1393 N N . LEU A 1 182 ? 3.464 -3.022 -4.938 1.00 93.06 182 LEU A N 1
ATOM 1394 C CA . LEU A 1 182 ? 4.746 -3.096 -5.647 1.00 93.06 182 LEU A CA 1
ATOM 1395 C C . LEU A 1 182 ? 5.304 -4.524 -5.707 1.00 93.06 182 LEU A C 1
ATOM 1397 O O . LEU A 1 182 ? 5.882 -4.894 -6.724 1.00 93.06 182 LEU A O 1
ATOM 1401 N N . LEU A 1 183 ? 5.107 -5.319 -4.652 1.00 92.19 183 LEU A N 1
ATOM 1402 C CA . LEU A 1 183 ? 5.602 -6.697 -4.571 1.00 92.19 183 LEU A CA 1
ATOM 1403 C C . LEU A 1 183 ? 4.886 -7.673 -5.519 1.00 92.19 183 LEU A C 1
ATOM 1405 O O . LEU A 1 183 ? 5.452 -8.712 -5.842 1.00 92.19 183 LEU A O 1
ATOM 1409 N N . VAL A 1 184 ? 3.668 -7.356 -5.972 1.00 91.38 184 VAL A N 1
ATOM 1410 C CA . VAL A 1 184 ? 2.874 -8.223 -6.868 1.00 91.38 184 VAL A CA 1
ATOM 1411 C C . VAL A 1 184 ? 2.824 -7.722 -8.315 1.00 91.38 184 VAL A C 1
ATOM 1413 O O . VAL A 1 184 ? 2.077 -8.261 -9.128 1.00 91.38 184 VAL A O 1
ATOM 1416 N N . LEU A 1 185 ? 3.580 -6.673 -8.651 1.00 90.00 185 LEU A N 1
ATOM 1417 C CA . LEU A 1 185 ? 3.602 -6.117 -10.003 1.00 90.00 185 LEU A CA 1
ATOM 1418 C C . LEU A 1 185 ? 4.307 -7.061 -10.989 1.00 90.00 185 LEU A C 1
ATOM 1420 O O . LEU A 1 185 ? 5.511 -7.283 -10.896 1.00 90.00 185 LEU A O 1
ATOM 1424 N N . GLU A 1 186 ? 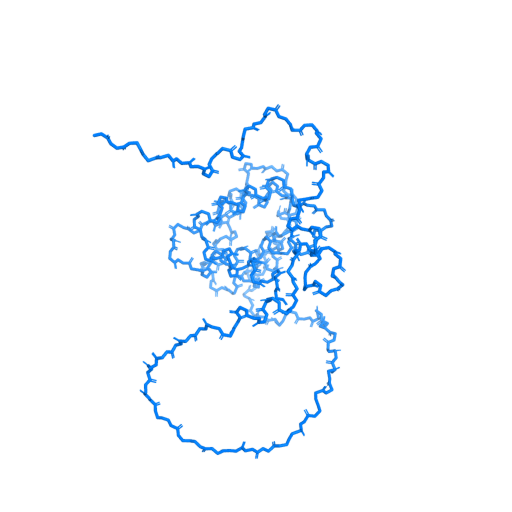3.567 -7.540 -11.989 1.00 91.81 186 GLU A N 1
ATOM 1425 C CA . GLU A 1 186 ? 4.129 -8.229 -13.165 1.00 91.81 186 GLU A CA 1
ATOM 1426 C C . GLU A 1 186 ? 4.544 -7.243 -14.273 1.00 91.81 186 GLU A C 1
ATOM 1428 O O . GLU A 1 186 ? 5.404 -7.535 -15.105 1.00 91.81 186 GLU A O 1
ATOM 1433 N N . GLU A 1 187 ? 3.944 -6.052 -14.267 1.00 92.88 187 GLU A N 1
ATOM 1434 C CA . GLU A 1 187 ? 4.174 -4.967 -15.218 1.00 92.88 187 GLU A CA 1
ATOM 1435 C C . GLU A 1 187 ? 4.664 -3.702 -14.495 1.00 92.88 187 GLU A C 1
ATOM 1437 O O . GLU A 1 187 ? 4.473 -3.560 -13.283 1.00 92.88 187 GLU A O 1
ATOM 1442 N N . PRO A 1 188 ? 5.274 -2.736 -15.207 1.00 91.75 188 PRO A N 1
ATOM 1443 C CA . PRO A 1 188 ? 5.642 -1.458 -14.612 1.00 91.75 188 PRO A CA 1
ATOM 1444 C C . PRO A 1 188 ? 4.455 -0.782 -13.912 1.00 91.75 188 PRO A C 1
ATOM 1446 O O . PRO A 1 188 ? 3.354 -0.712 -14.458 1.00 91.75 188 PRO A O 1
ATOM 1449 N N . ALA A 1 189 ? 4.709 -0.235 -12.720 1.00 91.81 189 ALA A N 1
ATOM 1450 C CA . ALA A 1 189 ? 3.705 0.464 -11.923 1.00 91.81 189 ALA A CA 1
ATOM 1451 C C . ALA A 1 189 ? 2.952 1.521 -12.746 1.00 91.81 189 ALA A C 1
ATOM 1453 O O . ALA A 1 189 ? 3.549 2.272 -13.528 1.00 91.81 189 ALA A O 1
ATOM 1454 N N . SER A 1 190 ? 1.638 1.626 -12.529 1.00 94.12 190 SER A N 1
ATOM 1455 C CA . SER A 1 190 ? 0.815 2.588 -13.256 1.00 94.12 190 SER A CA 1
ATOM 1456 C C . SER A 1 190 ? 1.277 4.027 -13.012 1.00 94.12 190 SER A C 1
ATOM 1458 O O . SER A 1 190 ? 1.789 4.391 -11.948 1.00 94.12 190 SER A O 1
ATOM 1460 N N . ARG A 1 191 ? 1.027 4.906 -13.991 1.00 93.38 191 ARG A N 1
ATOM 1461 C CA . ARG A 1 191 ? 1.355 6.336 -13.872 1.00 93.38 191 ARG A CA 1
ATOM 1462 C C . ARG A 1 191 ? 0.727 6.970 -12.627 1.00 93.38 191 ARG A C 1
ATOM 1464 O O . ARG A 1 191 ? 1.336 7.862 -12.040 1.00 93.38 191 ARG A O 1
ATOM 1471 N N . LEU A 1 192 ? -0.478 6.544 -12.245 1.00 91.81 192 LEU A N 1
ATOM 1472 C CA . LEU A 1 192 ? -1.174 7.062 -11.066 1.00 91.81 192 LEU A CA 1
ATOM 1473 C C . LEU A 1 192 ? -0.428 6.695 -9.786 1.00 91.81 192 LEU A C 1
ATOM 1475 O O . LEU A 1 192 ? -0.115 7.586 -8.998 1.00 91.81 192 LEU A O 1
ATOM 1479 N N . LEU A 1 193 ? -0.066 5.419 -9.636 1.00 91.44 193 LEU A N 1
ATOM 1480 C CA . LEU A 1 193 ? 0.671 4.927 -8.477 1.00 91.44 193 LEU A CA 1
ATOM 1481 C C . LEU A 1 193 ? 2.040 5.613 -8.353 1.00 91.44 193 LEU A C 1
ATOM 1483 O O . LEU A 1 193 ? 2.379 6.138 -7.292 1.00 91.44 193 LEU A O 1
ATOM 1487 N N . VAL A 1 194 ? 2.785 5.707 -9.461 1.00 93.44 194 VAL A N 1
ATOM 1488 C CA . VAL A 1 194 ? 4.092 6.385 -9.501 1.00 93.44 194 VAL A CA 1
ATOM 1489 C C . VAL A 1 194 ? 3.962 7.866 -9.144 1.00 93.44 194 VAL A C 1
ATOM 1491 O O . VAL A 1 194 ? 4.745 8.381 -8.348 1.00 93.44 194 VAL A O 1
ATOM 1494 N N . THR A 1 195 ? 2.961 8.561 -9.691 1.00 94.00 195 THR A N 1
ATOM 1495 C CA . THR A 1 195 ? 2.736 9.984 -9.387 1.00 94.00 195 THR A CA 1
ATOM 1496 C C . THR A 1 195 ? 2.406 10.176 -7.910 1.00 94.00 195 THR A C 1
ATOM 1498 O O . THR A 1 195 ? 2.995 11.039 -7.261 1.00 94.00 195 THR A O 1
ATOM 1501 N N . ALA A 1 196 ? 1.523 9.343 -7.354 1.00 92.12 196 ALA A N 1
ATOM 1502 C CA . ALA A 1 196 ? 1.154 9.397 -5.946 1.00 92.12 196 ALA A CA 1
ATOM 1503 C C . ALA A 1 196 ? 2.369 9.173 -5.033 1.00 92.12 196 ALA A C 1
ATOM 1505 O O . ALA A 1 196 ? 2.581 9.933 -4.089 1.00 92.12 196 ALA A O 1
ATOM 1506 N N . MET A 1 197 ? 3.216 8.191 -5.353 1.00 92.56 197 MET A N 1
ATOM 1507 C CA . MET A 1 197 ? 4.462 7.932 -4.628 1.00 92.56 197 MET A CA 1
ATOM 1508 C C . MET A 1 197 ? 5.436 9.112 -4.692 1.00 92.56 197 MET A C 1
ATOM 1510 O O . MET A 1 197 ? 6.037 9.472 -3.680 1.00 92.56 197 MET A O 1
ATOM 1514 N N . VAL A 1 198 ? 5.595 9.735 -5.864 1.00 92.56 198 VAL A N 1
ATOM 1515 C CA . VAL A 1 198 ? 6.468 10.906 -6.031 1.00 92.56 198 VAL A CA 1
ATOM 1516 C C . VAL A 1 198 ? 5.971 12.077 -5.187 1.00 92.56 198 VAL A C 1
ATOM 1518 O O . VAL A 1 198 ? 6.777 12.709 -4.504 1.00 92.56 198 VAL A O 1
ATOM 1521 N N . GLU A 1 199 ? 4.666 12.356 -5.188 1.00 91.50 199 GLU A N 1
ATOM 1522 C CA . GLU A 1 199 ? 4.094 13.412 -4.346 1.00 91.50 199 GLU A CA 1
ATOM 1523 C C . GLU A 1 199 ? 4.240 13.094 -2.853 1.00 91.50 199 GLU A C 1
ATOM 1525 O O . GLU A 1 199 ? 4.640 13.963 -2.076 1.00 91.50 199 GLU A O 1
ATOM 1530 N N . TYR A 1 200 ? 4.017 11.841 -2.451 1.00 90.69 200 TYR A N 1
ATOM 1531 C CA . TYR A 1 200 ? 4.174 11.423 -1.059 1.00 90.69 200 TYR A CA 1
ATOM 1532 C C . TYR A 1 200 ? 5.622 11.559 -0.574 1.00 90.69 200 TYR A C 1
ATOM 1534 O O . TYR A 1 200 ? 5.881 12.103 0.502 1.00 90.69 200 TYR A O 1
ATOM 1542 N N . ARG A 1 201 ? 6.594 11.160 -1.405 1.00 91.12 201 ARG A N 1
ATOM 1543 C CA . ARG A 1 201 ? 8.029 11.281 -1.112 1.00 91.12 201 ARG A CA 1
ATOM 1544 C C . ARG A 1 201 ? 8.459 12.724 -0.868 1.00 91.12 201 ARG A C 1
ATOM 1546 O O . ARG A 1 201 ? 9.312 12.957 -0.014 1.00 91.12 201 ARG A O 1
ATOM 1553 N N . LYS A 1 202 ? 7.887 13.705 -1.578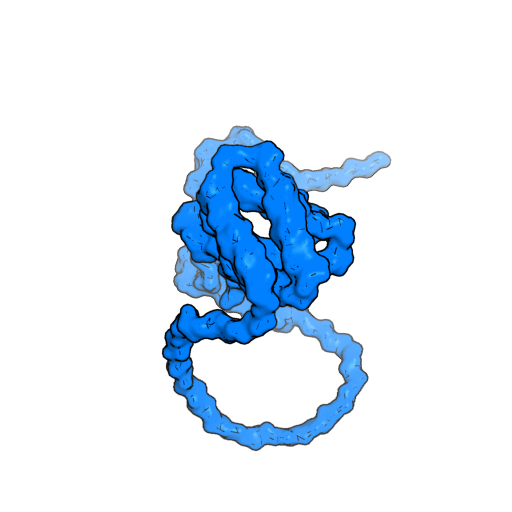 1.00 90.38 202 LYS A N 1
ATOM 1554 C CA . LYS A 1 202 ? 8.216 15.129 -1.359 1.00 90.38 202 LYS A CA 1
ATOM 1555 C C . LYS A 1 202 ? 7.917 15.578 0.072 1.00 90.38 202 LYS A C 1
ATOM 1557 O O . LYS A 1 202 ? 8.566 16.497 0.570 1.00 90.38 202 LYS A O 1
ATOM 1562 N N . LEU A 1 203 ? 6.933 14.953 0.716 1.00 88.50 203 LEU A N 1
ATOM 1563 C CA . LEU A 1 203 ? 6.520 15.259 2.082 1.00 88.50 203 LEU A CA 1
ATOM 1564 C C . LEU A 1 203 ? 7.209 14.349 3.108 1.00 88.50 203 LEU A C 1
ATOM 1566 O O . LEU A 1 203 ? 7.599 14.834 4.168 1.00 88.50 203 LEU A O 1
ATOM 1570 N N . HIS A 1 204 ? 7.414 13.072 2.771 1.00 90.38 204 HIS A N 1
ATOM 1571 C CA . HIS A 1 204 ? 7.906 12.038 3.684 1.00 90.38 204 HIS A CA 1
ATOM 1572 C C . HIS A 1 204 ? 9.065 11.222 3.091 1.00 90.38 204 HIS A C 1
ATOM 1574 O O . HIS A 1 204 ? 9.012 9.996 3.026 1.00 90.38 204 HIS A O 1
ATOM 1580 N N . GLN A 1 205 ? 10.140 11.897 2.669 1.00 91.00 205 GLN A N 1
ATOM 1581 C CA . GLN A 1 205 ? 11.263 11.258 1.969 1.00 91.00 205 GLN A CA 1
ATOM 1582 C C . GLN A 1 205 ? 11.829 10.040 2.714 1.00 91.00 205 GLN A C 1
ATOM 1584 O O . GLN A 1 205 ? 11.926 8.963 2.130 1.00 91.00 205 GLN A O 1
ATOM 1589 N N . ARG A 1 206 ? 12.176 10.203 4.000 1.00 91.94 206 ARG A N 1
ATOM 1590 C CA . ARG A 1 206 ? 12.744 9.111 4.804 1.00 91.94 206 ARG A CA 1
ATOM 1591 C C . ARG A 1 206 ? 11.772 7.940 4.907 1.00 91.94 206 ARG A C 1
ATOM 1593 O O . ARG A 1 206 ? 12.191 6.804 4.753 1.00 91.94 206 ARG A O 1
ATOM 1600 N N . ALA A 1 207 ? 10.481 8.204 5.105 1.00 91.94 207 ALA A N 1
ATOM 1601 C CA . ALA A 1 207 ? 9.481 7.142 5.184 1.00 91.94 207 ALA A CA 1
ATOM 1602 C C . ALA A 1 207 ? 9.437 6.308 3.900 1.00 91.94 207 ALA A C 1
ATOM 1604 O O . ALA A 1 207 ? 9.415 5.089 3.978 1.00 91.94 207 ALA A O 1
ATOM 1605 N N . CYS A 1 208 ? 9.514 6.939 2.724 1.00 92.00 208 CYS A N 1
ATOM 1606 C CA . CYS A 1 208 ? 9.598 6.210 1.457 1.00 92.00 208 CYS A CA 1
ATOM 1607 C C . CYS A 1 208 ? 10.852 5.338 1.349 1.00 92.00 208 CYS A C 1
ATOM 1609 O O . CYS A 1 208 ? 10.776 4.221 0.848 1.00 92.00 208 CYS A O 1
ATOM 1611 N N . GLU A 1 209 ? 11.998 5.828 1.817 1.00 91.88 209 GLU A N 1
ATOM 1612 C CA . GLU A 1 209 ? 13.243 5.055 1.813 1.00 91.88 209 GLU A CA 1
ATOM 1613 C C . GLU A 1 209 ? 13.129 3.830 2.738 1.00 91.88 209 GLU A C 1
ATOM 1615 O O . GLU A 1 209 ? 13.400 2.709 2.314 1.00 91.88 209 GLU A O 1
ATOM 1620 N N . TYR A 1 210 ? 12.637 4.018 3.967 1.00 91.50 210 TYR A N 1
ATOM 1621 C CA . TYR A 1 210 ? 12.496 2.926 4.934 1.00 91.50 210 TYR A CA 1
ATOM 1622 C C . TYR A 1 210 ? 11.388 1.927 4.589 1.00 91.50 210 TYR A C 1
ATOM 1624 O O . TYR A 1 210 ? 11.562 0.736 4.818 1.00 91.50 210 TYR A O 1
ATOM 1632 N N . ALA A 1 211 ? 10.259 2.398 4.062 1.00 93.19 211 ALA A N 1
ATOM 1633 C CA . ALA A 1 211 ? 9.077 1.570 3.832 1.00 93.19 211 ALA A CA 1
ATOM 1634 C C . ALA A 1 211 ? 9.021 0.937 2.438 1.00 93.19 211 ALA A C 1
ATOM 1636 O O . ALA A 1 211 ? 8.329 -0.060 2.267 1.00 93.19 211 ALA A O 1
ATOM 1637 N N . LEU A 1 212 ? 9.696 1.518 1.438 1.00 93.50 212 LEU A N 1
ATOM 1638 C CA . LEU A 1 212 ? 9.671 1.009 0.063 1.00 93.50 212 LEU A CA 1
ATOM 1639 C C . LEU A 1 212 ? 11.058 0.606 -0.425 1.00 93.50 212 LEU A C 1
ATOM 1641 O O . LEU A 1 212 ? 11.219 -0.509 -0.897 1.00 93.50 212 LEU A O 1
ATOM 1645 N N . LEU A 1 213 ? 12.063 1.483 -0.320 1.00 91.62 213 LEU A N 1
ATOM 1646 C CA . LEU A 1 213 ? 13.371 1.192 -0.913 1.00 91.62 213 LEU A CA 1
ATOM 1647 C C . LEU A 1 213 ? 14.045 -0.002 -0.231 1.00 91.62 213 LEU A C 1
ATOM 1649 O O . LEU A 1 213 ? 14.398 -0.945 -0.927 1.00 91.62 213 LEU A O 1
ATOM 1653 N N . PHE A 1 214 ? 14.206 0.018 1.097 1.00 90.06 214 PHE A N 1
ATOM 1654 C CA . PHE A 1 214 ? 14.871 -1.091 1.792 1.00 90.06 214 PHE A CA 1
ATOM 1655 C C . PHE A 1 214 ? 14.141 -2.431 1.633 1.00 90.06 214 PHE A C 1
ATOM 1657 O O . PHE A 1 214 ? 14.818 -3.394 1.289 1.00 90.06 214 PHE A O 1
ATOM 1664 N N . PRO A 1 215 ? 12.803 -2.518 1.775 1.00 90.00 215 PRO A N 1
ATOM 1665 C CA . PRO A 1 215 ? 12.093 -3.781 1.568 1.00 90.00 215 PRO A CA 1
ATOM 1666 C C . PRO A 1 215 ? 12.142 -4.331 0.138 1.00 90.00 215 PRO A C 1
ATOM 1668 O O . PRO A 1 215 ? 11.836 -5.498 -0.057 1.00 90.00 215 PRO A O 1
ATOM 1671 N N . LEU A 1 216 ? 12.465 -3.506 -0.864 1.00 88.12 216 LEU A N 1
ATOM 1672 C CA . LEU A 1 216 ? 12.534 -3.942 -2.264 1.00 88.12 216 LEU A CA 1
ATOM 1673 C C . LEU A 1 216 ? 13.945 -4.343 -2.716 1.00 88.12 216 LEU A C 1
ATOM 1675 O O . LEU A 1 216 ? 14.075 -4.957 -3.772 1.00 88.12 216 LEU A O 1
ATOM 1679 N N . ILE A 1 217 ? 14.994 -3.953 -1.985 1.00 87.62 217 ILE A N 1
ATOM 1680 C CA . ILE A 1 217 ? 16.393 -4.229 -2.366 1.00 87.62 217 ILE A CA 1
ATOM 1681 C C . ILE A 1 217 ? 17.093 -5.248 -1.461 1.00 87.62 217 ILE A C 1
ATOM 1683 O O . ILE A 1 217 ? 18.148 -5.745 -1.852 1.00 87.62 217 ILE A O 1
ATOM 1687 N N . LEU A 1 218 ? 16.565 -5.476 -0.255 1.00 78.25 218 LEU A N 1
ATOM 1688 C CA . LEU A 1 218 ? 17.052 -6.462 0.714 1.00 78.25 218 LEU A CA 1
ATOM 1689 C C . LEU A 1 218 ? 16.277 -7.768 0.554 1.00 78.25 218 LEU A C 1
ATOM 1691 O O . LEU A 1 218 ? 16.931 -8.825 0.660 1.00 78.25 218 LEU A O 1
#

Sequence (218 aa):
MSESSYEWINCLSLDSVEDAFESLPSWLKDSVASSDLVLPWLPISLEELNSRTMSGNCENYDGSSSQVGEGEDVFMNDVLEEINIDDLVSVHLEPEIQKAAVNLKAQVADFQATSKTIGLVNEIRELCLDKGGDSLTISGLIEPWLADDEIASVVLSHLTSRSKEELTWPSQVLCSVILPKLLVLEEPASRLLVTAMVEYRKLHQRACEYALLFPLIL

Foldseek 3Di:
DDDDDPPVCVVPPPPDPPPVVPDDPPVLVVLVPDPQDPDPPDSDHPVNVVVVVPPPPPDDDDDDDDDDDDDDDDDPPPPPPPPPPPDPPCPPDDVVLLVLLLVLLVCQQPPDDPVCLLVSLVSLLCSCPVRPDPNLVSLVSSQNQNHDLVSLLVSLVNQQDPDLPDQPSNLSSCLSHPQVNVVPDPDPDDPSNVVSLVVSCVRHVVSCCVNHVVVVPD

Organism: Malus domestica (NCBI:txid3750)

pLDDT: mean 70.78, std 20.15, range [28.98, 94.38]

Radius of gyration: 25.07 Å; chains: 1; bounding box: 58×66×61 Å

Secondary structure (DSSP, 8-state):
------GGGGGG--TT-TTTSSSPPHHHHHHHT-S-EEETTEEEEHHHHHHHTT----------------------------------------HHHHHHHHHHHHHHHT---GGGHHHHHHHHHHHHHTS-S-HHHHHHHH-GGGS-HHHHHHHHHHS--S-SS--HHHHHHIIIIIHHHHHT-SSPPPHHHHHHHHHHHHH-HHHHIIIIIHHHH-